Protein AF-A0A6F9AL49-F1 (afdb_monomer)

Mean predicted aligned error: 18.29 Å

Structure (mmCIF, N/CA/C/O backbone):
data_AF-A0A6F9AL49-F1
#
_entry.id   AF-A0A6F9AL49-F1
#
loop_
_atom_site.group_PDB
_atom_site.id
_atom_site.type_symbol
_atom_site.label_atom_id
_atom_site.label_alt_id
_atom_site.label_comp_id
_atom_site.label_asym_id
_atom_site.label_entity_id
_atom_site.label_seq_id
_atom_site.pdbx_PDB_ins_code
_atom_site.Cartn_x
_atom_site.Cartn_y
_atom_site.Cartn_z
_atom_site.occupancy
_atom_site.B_iso_or_equiv
_atom_site.auth_seq_id
_atom_site.auth_comp_id
_atom_site.auth_asym_id
_atom_site.auth_atom_id
_atom_site.pdbx_PDB_model_num
ATOM 1 N N . MET A 1 1 ? -47.068 63.219 -6.754 1.00 39.44 1 MET A N 1
ATOM 2 C CA . MET A 1 1 ? -45.635 63.055 -7.058 1.00 39.44 1 MET A CA 1
ATOM 3 C C . MET A 1 1 ? -45.383 63.638 -8.438 1.00 39.44 1 MET A C 1
ATOM 5 O O . MET A 1 1 ? -46.041 63.230 -9.379 1.00 39.44 1 MET A O 1
ATOM 9 N N . SER A 1 2 ? -44.542 64.671 -8.456 1.00 40.25 2 SER A N 1
ATOM 10 C CA . SER A 1 2 ? -43.818 65.338 -9.550 1.00 40.25 2 SER A CA 1
ATOM 11 C C . SER A 1 2 ? -44.403 65.414 -10.969 1.00 40.25 2 SER A C 1
ATOM 13 O O . SER A 1 2 ? -44.254 64.509 -11.779 1.00 40.25 2 SER A O 1
ATOM 15 N N . ARG A 1 3 ? -44.980 66.602 -11.213 1.00 32.41 3 ARG A N 1
ATOM 16 C CA . ARG A 1 3 ? -45.001 67.458 -12.417 1.00 32.41 3 ARG A CA 1
ATOM 17 C C . ARG A 1 3 ? -44.485 66.882 -13.742 1.00 32.41 3 ARG A C 1
ATOM 19 O O . ARG A 1 3 ? -43.284 66.770 -13.967 1.00 32.41 3 ARG A O 1
ATOM 26 N N . LEU A 1 4 ? -45.457 66.693 -14.628 1.00 33.31 4 LEU A N 1
ATOM 27 C CA . LEU A 1 4 ? -45.395 66.945 -16.067 1.00 33.31 4 LEU A CA 1
ATOM 28 C C . LEU A 1 4 ? -45.524 68.461 -16.355 1.00 33.31 4 LEU A C 1
ATOM 30 O O . LEU A 1 4 ? -46.058 69.180 -15.509 1.00 33.31 4 LEU A O 1
ATOM 34 N N . GLN A 1 5 ? -45.117 68.859 -17.573 1.00 34.50 5 GLN A N 1
ATOM 35 C CA . GLN A 1 5 ? -45.176 70.197 -18.213 1.00 34.50 5 GLN A CA 1
ATOM 36 C C . GLN A 1 5 ? -44.136 71.208 -17.672 1.00 34.50 5 GLN A C 1
ATOM 38 O O . GLN A 1 5 ? -43.868 71.249 -16.479 1.00 34.50 5 GLN A O 1
ATOM 43 N N . GLU A 1 6 ? -43.454 72.034 -18.468 1.00 38.38 6 GLU A N 1
ATOM 44 C CA . GLU A 1 6 ? -43.827 72.625 -19.755 1.00 38.38 6 GLU A CA 1
ATOM 45 C C . GLU A 1 6 ? -42.588 73.237 -20.436 1.00 38.38 6 GLU A C 1
ATOM 47 O O . GLU A 1 6 ? -41.643 73.672 -19.773 1.00 38.38 6 GLU A O 1
ATOM 52 N N . GLU A 1 7 ? -42.623 73.241 -21.763 1.00 33.19 7 GLU A N 1
ATOM 53 C CA . GLU A 1 7 ? -41.691 73.884 -22.683 1.00 33.19 7 GLU A CA 1
ATOM 54 C C . GLU A 1 7 ? -41.690 75.423 -22.593 1.00 33.19 7 GLU A C 1
ATOM 56 O O . GLU A 1 7 ? -42.700 76.061 -22.319 1.00 33.19 7 GLU A O 1
ATOM 61 N N . GLU A 1 8 ? -40.525 75.981 -22.933 1.00 34.12 8 GLU A N 1
ATOM 62 C CA . GLU A 1 8 ? -40.320 77.205 -23.722 1.00 34.12 8 GLU A CA 1
ATOM 63 C C . GLU A 1 8 ? -40.935 78.552 -23.287 1.00 34.12 8 GLU A C 1
ATOM 65 O O . GLU A 1 8 ? -42.072 78.904 -23.591 1.00 34.12 8 GLU A O 1
ATOM 70 N N . SER A 1 9 ? -40.060 79.454 -22.832 1.00 31.73 9 SER A N 1
ATOM 71 C CA . SER A 1 9 ? -39.927 80.794 -23.436 1.00 31.73 9 SER A CA 1
ATOM 72 C C . SER A 1 9 ? -38.641 81.458 -22.945 1.00 31.73 9 SER A C 1
ATOM 74 O O . SER A 1 9 ? -38.396 81.557 -21.751 1.00 31.73 9 SER A O 1
ATOM 76 N N . ARG A 1 10 ? -37.690 81.690 -23.857 1.00 33.41 10 ARG A N 1
ATOM 77 C CA . ARG A 1 10 ? -37.431 82.969 -24.549 1.00 33.41 1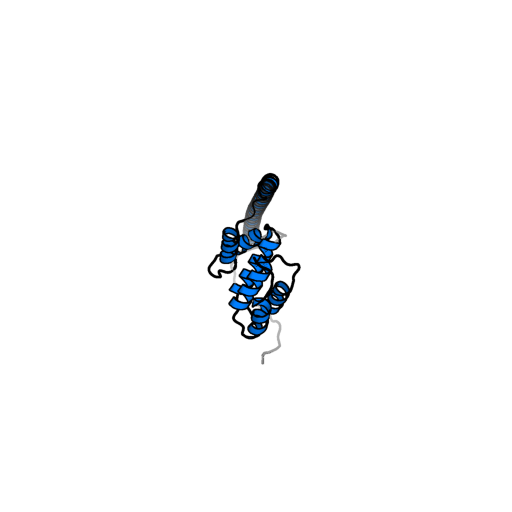0 ARG A CA 1
ATOM 78 C C . ARG A 1 10 ? -36.821 84.055 -23.658 1.00 33.41 10 ARG A C 1
ATOM 80 O O . ARG A 1 10 ? -37.457 84.520 -22.726 1.00 33.41 10 ARG A O 1
ATOM 87 N N . MET A 1 11 ? -35.695 84.568 -24.175 1.00 29.91 11 MET A N 1
ATOM 88 C CA . MET A 1 11 ? -35.199 85.949 -24.050 1.00 29.91 11 MET A CA 1
ATOM 89 C C . MET A 1 11 ? -34.647 86.314 -22.658 1.00 29.91 11 MET A C 1
ATOM 91 O O . MET A 1 11 ? -35.261 86.048 -21.645 1.00 29.91 11 MET A O 1
ATOM 95 N N . SER A 1 12 ? -33.498 86.963 -22.490 1.00 32.84 12 SER A N 1
ATOM 96 C CA . SER A 1 12 ? -32.605 87.666 -23.412 1.00 32.84 12 SER A CA 1
ATOM 97 C C . SER A 1 12 ? -31.481 88.288 -22.568 1.00 32.84 12 SER A C 1
ATOM 99 O O . SER A 1 12 ? -31.817 88.878 -21.548 1.00 32.84 12 SER A O 1
ATOM 101 N N . LEU A 1 13 ? -30.235 88.261 -23.078 1.00 34.88 13 LEU A N 1
ATOM 102 C CA . LEU A 1 13 ? -29.148 89.246 -22.851 1.00 34.88 13 LEU A CA 1
ATOM 103 C C . LEU A 1 13 ? -28.576 89.279 -21.405 1.00 34.88 13 LEU A C 1
ATOM 105 O O . LEU A 1 13 ? -29.316 89.346 -20.441 1.00 34.88 13 LEU A O 1
ATOM 109 N N . THR A 1 14 ? -27.273 89.192 -21.129 1.00 34.38 14 THR A N 1
ATOM 110 C CA . THR A 1 14 ? -26.118 89.949 -21.650 1.00 34.38 14 THR A CA 1
ATOM 111 C C . THR A 1 14 ? -24.801 89.328 -21.141 1.00 34.38 14 THR A C 1
ATOM 113 O O . THR A 1 14 ? -24.783 88.815 -20.024 1.00 34.38 14 THR A O 1
ATOM 116 N N . GLY A 1 15 ? -23.695 89.522 -21.871 1.00 34.75 15 GLY A N 1
ATOM 117 C CA . GLY A 1 15 ? -22.323 89.525 -21.326 1.00 34.75 15 GLY A CA 1
ATOM 118 C C . GLY A 1 15 ? -21.485 88.321 -21.761 1.00 34.75 15 GLY A C 1
ATOM 119 O O . GLY A 1 15 ? -21.615 87.243 -21.199 1.00 34.75 15 GLY A O 1
ATOM 120 N N . ASP A 1 16 ? -20.809 88.393 -22.907 1.00 34.34 16 ASP A N 1
ATOM 121 C CA . ASP A 1 16 ? -19.406 88.838 -23.057 1.00 34.34 16 ASP A CA 1
ATOM 122 C C . ASP A 1 16 ? -18.379 87.975 -22.311 1.00 34.34 16 ASP A C 1
ATOM 124 O O . ASP A 1 16 ? -18.387 87.898 -21.085 1.00 34.34 16 ASP A O 1
ATOM 128 N N . GLY A 1 17 ? -17.425 87.419 -23.070 1.00 37.03 17 GLY A N 1
ATOM 129 C CA . GLY A 1 17 ? -16.148 86.945 -22.531 1.00 37.03 17 GLY A CA 1
ATOM 130 C C . GLY A 1 17 ? -15.848 85.456 -22.766 1.00 37.03 17 GLY A C 1
ATOM 131 O O . GLY A 1 17 ? -15.919 84.687 -21.823 1.00 37.03 17 GLY A O 1
ATOM 132 N N . ASP A 1 18 ? -15.639 84.916 -23.967 1.00 38.72 18 ASP A N 1
ATOM 133 C CA . ASP A 1 18 ? -14.463 85.095 -24.833 1.00 3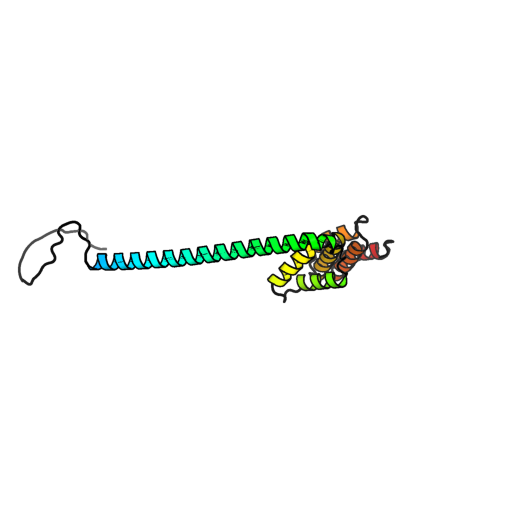8.72 18 ASP A CA 1
ATOM 134 C C . ASP A 1 18 ? -13.777 83.726 -25.062 1.00 38.72 18 ASP A C 1
ATOM 136 O O . ASP A 1 18 ? -13.435 83.018 -24.120 1.00 38.72 18 ASP A O 1
ATOM 140 N N . ARG A 1 19 ? -13.594 83.400 -26.352 1.00 43.16 19 ARG A N 1
ATOM 141 C CA . ARG A 1 19 ? -12.718 82.374 -26.959 1.00 43.16 19 ARG A CA 1
ATOM 142 C C . ARG A 1 19 ? -12.925 80.909 -26.518 1.00 43.16 19 ARG A C 1
ATOM 144 O O . ARG A 1 19 ? -12.526 80.484 -25.449 1.00 43.16 19 ARG A O 1
ATOM 151 N N . GLY A 1 20 ? -13.480 80.021 -27.340 1.00 40.56 20 GLY A N 1
ATOM 152 C CA . GLY A 1 20 ? -13.196 79.837 -28.764 1.00 40.56 20 GLY A CA 1
ATOM 153 C C . GLY A 1 20 ? -12.483 78.497 -28.961 1.00 40.56 20 GLY A C 1
ATOM 154 O O . GLY A 1 20 ? -11.260 78.441 -28.985 1.00 40.56 20 GLY A O 1
ATOM 155 N N . GLY A 1 21 ? -13.258 77.421 -29.097 1.00 38.84 21 GLY A N 1
ATOM 156 C CA . GLY A 1 21 ? -12.786 76.093 -29.486 1.00 38.84 21 GLY A CA 1
ATOM 157 C C . GLY A 1 21 ? -13.710 75.527 -30.556 1.00 38.84 21 GLY A C 1
ATOM 158 O O . GLY A 1 21 ? -14.608 74.748 -30.255 1.00 38.84 21 GLY A O 1
ATOM 159 N N . LEU A 1 22 ? -13.531 75.995 -31.793 1.00 42.41 22 LEU A N 1
ATOM 160 C CA . LEU A 1 22 ? -14.193 75.478 -32.989 1.00 42.41 22 LEU A CA 1
ATOM 161 C C . LEU A 1 22 ? -13.873 73.988 -33.156 1.00 42.41 22 LEU A C 1
ATOM 163 O O . LEU A 1 22 ? -12.733 73.617 -33.423 1.00 42.41 22 LEU A O 1
ATOM 167 N N . VAL A 1 23 ? -14.897 73.146 -33.051 1.00 49.12 23 VAL A N 1
ATOM 168 C CA . VAL A 1 23 ? -14.855 71.772 -33.552 1.00 49.12 23 VAL A CA 1
ATOM 169 C C . VAL A 1 23 ? -15.180 71.835 -35.041 1.00 49.12 23 VAL A C 1
ATOM 171 O O . VAL A 1 23 ? -16.335 72.013 -35.420 1.00 49.12 23 VAL A O 1
ATOM 174 N N . LEU A 1 24 ? -14.160 71.712 -35.890 1.00 38.84 24 LEU A N 1
ATOM 175 C CA . LEU A 1 24 ? -14.326 71.499 -37.326 1.00 38.84 24 LEU A CA 1
ATOM 176 C C . LE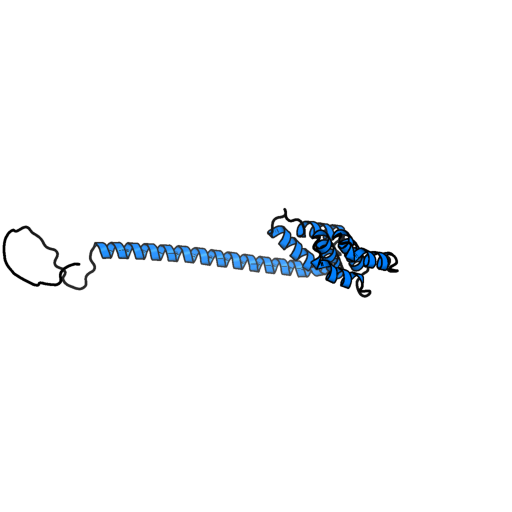U A 1 24 ? -13.439 70.335 -37.777 1.00 38.84 24 LEU A C 1
ATOM 178 O O . LEU A 1 24 ? -12.221 70.403 -37.675 1.00 38.84 24 LEU A O 1
ATOM 182 N N . GLY A 1 25 ? -14.082 69.294 -38.313 1.00 39.47 25 GLY A N 1
ATOM 183 C CA . GLY A 1 25 ? -13.465 68.286 -39.178 1.00 39.47 25 GLY A CA 1
ATOM 184 C C . GLY A 1 25 ? -12.642 67.208 -38.475 1.00 39.47 25 GLY A C 1
ATOM 185 O O . GLY A 1 25 ? -11.449 67.381 -38.292 1.00 39.47 25 GLY A O 1
ATOM 186 N N . GLY A 1 26 ? -13.269 66.063 -38.168 1.00 52.59 26 GLY A N 1
ATOM 187 C CA . GLY A 1 26 ? -12.636 64.729 -38.118 1.00 52.59 26 GLY A CA 1
ATOM 188 C C . GLY A 1 26 ? -11.277 64.571 -37.414 1.00 52.59 26 GLY A C 1
ATOM 189 O O . GLY A 1 26 ? -10.528 63.663 -37.767 1.00 52.59 26 GLY A O 1
ATOM 190 N N . GLY A 1 27 ? -10.938 65.440 -36.463 1.00 51.47 27 GLY A N 1
ATOM 191 C CA . GLY A 1 27 ? -9.624 65.522 -35.838 1.00 51.47 27 GLY A CA 1
ATOM 192 C C . GLY A 1 27 ? -9.725 65.278 -34.341 1.00 51.47 27 GLY A C 1
ATOM 193 O O . GLY A 1 27 ? -10.428 65.998 -33.638 1.00 51.47 27 GLY A O 1
ATOM 194 N N . TRP A 1 28 ? -9.027 64.247 -33.868 1.00 54.53 28 TRP A N 1
ATOM 195 C CA . TRP A 1 28 ? -8.932 63.889 -32.452 1.00 54.53 28 TRP A CA 1
ATOM 196 C C . TRP A 1 28 ? -8.384 65.057 -31.625 1.00 54.53 28 TRP A C 1
ATOM 198 O O . TRP A 1 28 ? -7.414 65.702 -32.030 1.00 54.53 28 TRP A O 1
ATOM 208 N N . THR A 1 29 ? -8.967 65.300 -30.452 1.00 72.56 29 THR A N 1
ATOM 209 C CA . THR A 1 29 ? -8.482 66.322 -29.515 1.00 72.56 29 THR A CA 1
ATOM 210 C C . THR A 1 29 ? -7.104 65.946 -28.954 1.00 72.56 29 THR A C 1
ATOM 212 O O . THR A 1 29 ? -6.723 64.775 -28.900 1.00 72.56 29 THR A O 1
ATOM 215 N N . GLN A 1 30 ? -6.327 66.936 -28.504 1.00 67.38 30 GLN A N 1
ATOM 216 C CA . GLN A 1 30 ? -4.965 66.719 -27.993 1.00 67.38 30 GLN A CA 1
ATOM 217 C C . GLN A 1 30 ? -4.926 65.777 -26.768 1.00 67.38 30 GLN A C 1
ATOM 219 O O . GLN A 1 30 ? -3.959 65.038 -26.568 1.00 67.38 30 GLN A O 1
ATOM 224 N N . SER A 1 31 ? -5.993 65.759 -25.963 1.00 68.12 31 SER A N 1
ATOM 225 C CA . SER A 1 31 ? -6.177 64.818 -24.852 1.00 68.12 31 SER A CA 1
ATOM 226 C C . S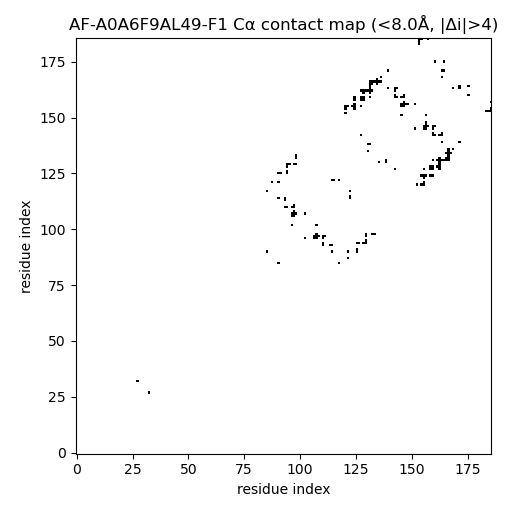ER A 1 31 ? -6.469 63.395 -25.338 1.00 68.12 31 SER A C 1
ATOM 228 O O . SER A 1 31 ? -5.896 62.445 -24.803 1.00 68.12 31 SER A O 1
ATOM 230 N N . GLU A 1 32 ? -7.290 63.228 -26.377 1.00 72.69 32 GLU A N 1
ATOM 231 C CA . GLU A 1 32 ? -7.572 61.926 -26.996 1.00 72.69 32 GLU A CA 1
ATOM 232 C C . GLU A 1 32 ? -6.346 61.345 -27.711 1.00 72.69 32 GLU A C 1
ATOM 234 O O . GLU A 1 32 ? -6.100 60.142 -27.619 1.00 72.69 32 GLU A O 1
ATOM 239 N N . GLN A 1 33 ? -5.538 62.187 -28.364 1.00 69.88 33 GLN A N 1
ATOM 240 C CA . GLN A 1 33 ? -4.262 61.780 -28.965 1.00 69.88 33 GLN A CA 1
ATOM 241 C C . GLN A 1 33 ? -3.297 61.246 -27.899 1.00 69.88 33 GLN A C 1
ATOM 243 O O . GLN A 1 33 ? -2.770 60.141 -28.029 1.00 69.88 33 GLN A O 1
ATOM 248 N N . LYS A 1 34 ? -3.141 61.970 -26.784 1.00 72.25 34 LYS A N 1
ATOM 249 C CA . LYS A 1 34 ? -2.275 61.555 -25.670 1.00 72.25 34 LYS A CA 1
ATOM 250 C C . LYS A 1 34 ? -2.764 60.272 -24.985 1.00 72.25 34 LYS A C 1
ATOM 252 O O . LYS A 1 34 ? -1.944 59.465 -24.539 1.00 72.25 34 LYS A O 1
ATOM 257 N N . ASN A 1 35 ? -4.082 60.073 -24.907 1.00 73.69 35 ASN A N 1
ATOM 258 C CA . ASN A 1 35 ? -4.665 58.861 -24.334 1.00 73.69 35 ASN A CA 1
ATOM 259 C C . ASN A 1 35 ? -4.462 57.644 -25.253 1.00 73.69 35 ASN A C 1
ATOM 261 O O . ASN A 1 35 ? -4.033 56.595 -24.780 1.00 73.69 35 ASN A O 1
ATOM 265 N N . ARG A 1 36 ? -4.637 57.806 -26.572 1.00 73.69 36 ARG A N 1
ATOM 266 C CA . ARG A 1 36 ? -4.338 56.761 -27.568 1.00 73.69 36 ARG A CA 1
ATOM 267 C C . ARG A 1 36 ? -2.874 56.335 -27.539 1.00 73.69 36 ARG A C 1
ATOM 269 O O . ARG A 1 36 ? -2.590 55.147 -27.459 1.00 73.69 36 ARG A O 1
ATOM 276 N N . GLU A 1 37 ? -1.942 57.284 -27.490 1.00 78.06 37 GLU A N 1
ATOM 277 C CA . GLU A 1 37 ? -0.516 56.959 -27.365 1.00 78.06 37 GLU A CA 1
ATOM 278 C C . GLU A 1 37 ? -0.189 56.197 -26.073 1.00 78.06 37 GLU A C 1
ATOM 280 O O . GLU A 1 37 ? 0.717 55.362 -26.043 1.00 78.06 37 GLU A O 1
ATOM 285 N N . ARG A 1 38 ? -0.891 56.496 -24.972 1.00 76.00 38 ARG A N 1
ATOM 286 C CA . ARG A 1 38 ? -0.737 55.771 -23.705 1.00 76.00 38 ARG A CA 1
ATOM 287 C C . ARG A 1 38 ? -1.255 54.338 -23.831 1.00 76.00 38 ARG A C 1
ATOM 289 O O . ARG A 1 38 ? -0.544 53.418 -23.438 1.00 76.00 38 ARG A O 1
ATOM 296 N N . GLU A 1 39 ? -2.426 54.148 -24.425 1.00 78.62 39 GLU A N 1
ATOM 297 C CA . GLU A 1 39 ? -3.000 52.823 -24.682 1.00 78.62 39 GLU A CA 1
ATOM 298 C C . GLU A 1 39 ? -2.158 51.988 -25.653 1.00 78.62 39 GLU A C 1
ATOM 300 O O . GLU A 1 39 ? -2.028 50.777 -25.473 1.00 78.62 39 GLU A O 1
ATOM 305 N N . ASP A 1 40 ? -1.561 52.614 -26.667 1.00 81.94 40 ASP A N 1
ATOM 306 C CA . ASP A 1 40 ? -0.674 51.940 -27.614 1.00 81.94 40 ASP A CA 1
ATOM 307 C C . ASP A 1 40 ? 0.635 51.520 -26.935 1.00 81.94 40 ASP A C 1
ATOM 309 O O . ASP A 1 40 ? 1.076 50.382 -27.100 1.00 81.94 40 ASP A O 1
ATOM 313 N N . ARG A 1 41 ? 1.209 52.375 -26.074 1.00 79.19 41 ARG A N 1
ATOM 314 C CA . ARG A 1 41 ? 2.367 52.010 -25.237 1.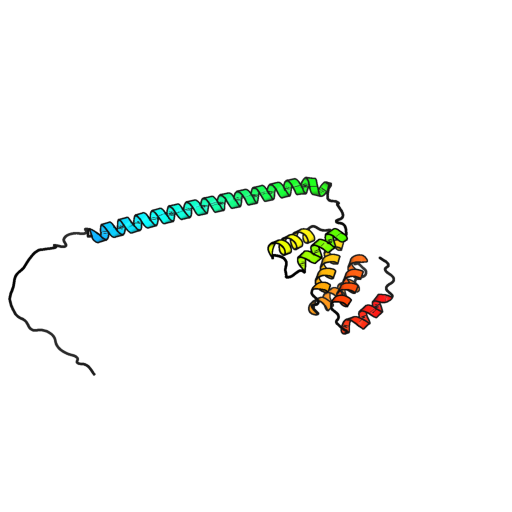00 79.19 41 ARG A CA 1
ATOM 315 C C . ARG A 1 41 ? 2.054 50.838 -24.303 1.00 79.19 41 ARG A C 1
ATOM 317 O O . ARG A 1 41 ? 2.849 49.904 -24.221 1.00 79.19 41 ARG A O 1
ATOM 324 N N . GLU A 1 42 ? 0.897 50.849 -23.644 1.00 80.88 42 GLU A N 1
ATOM 325 C CA . GLU A 1 42 ? 0.463 49.751 -22.769 1.00 80.88 42 GLU A CA 1
ATOM 326 C C . GLU A 1 42 ? 0.196 48.455 -23.554 1.00 80.88 42 GLU A C 1
ATOM 328 O O . GLU A 1 42 ? 0.540 47.364 -23.090 1.00 80.88 42 GLU A O 1
ATOM 333 N N . ARG A 1 43 ? -0.371 48.546 -24.765 1.00 78.25 43 ARG A N 1
ATOM 334 C CA . ARG A 1 43 ? -0.548 47.393 -25.663 1.00 78.25 43 ARG A CA 1
ATOM 335 C C . ARG A 1 43 ? 0.787 46.795 -26.085 1.00 78.25 43 ARG A C 1
ATOM 337 O O . ARG A 1 43 ? 0.935 45.574 -26.040 1.00 78.25 43 ARG A O 1
ATOM 344 N N . GLU A 1 44 ? 1.756 47.624 -26.453 1.00 86.81 44 GLU A N 1
ATOM 345 C CA . GLU A 1 44 ? 3.093 47.158 -26.822 1.00 86.81 44 GLU A CA 1
ATOM 346 C C . GLU A 1 44 ? 3.840 46.544 -25.631 1.00 86.81 44 GLU A C 1
ATOM 348 O O . GLU A 1 44 ? 4.501 45.515 -25.774 1.00 86.81 44 GLU A O 1
ATOM 353 N N . GLU A 1 45 ? 3.673 47.089 -24.425 1.00 85.75 45 GLU A N 1
ATOM 354 C CA . GLU A 1 45 ? 4.225 46.483 -23.212 1.00 85.75 45 GLU A CA 1
ATOM 355 C C . GLU A 1 45 ? 3.594 45.112 -22.915 1.00 85.75 45 GLU A C 1
ATOM 357 O O . GLU A 1 45 ? 4.309 44.148 -22.626 1.00 85.75 45 GLU A O 1
ATOM 362 N N . ARG A 1 46 ? 2.267 44.983 -23.049 1.00 81.44 46 ARG A N 1
ATOM 363 C CA . ARG A 1 46 ? 1.565 43.697 -22.891 1.00 81.44 46 ARG A CA 1
ATOM 364 C C . ARG A 1 46 ? 2.041 42.670 -23.916 1.00 81.44 46 ARG A C 1
ATOM 366 O O . ARG A 1 46 ? 2.330 41.539 -23.534 1.00 81.44 46 ARG A O 1
ATOM 373 N N . LYS A 1 47 ? 2.199 43.061 -25.185 1.00 85.94 47 LYS A N 1
ATOM 374 C CA . LYS A 1 47 ? 2.740 42.180 -26.236 1.00 85.94 47 LYS A CA 1
ATOM 375 C C . LYS A 1 47 ? 4.156 41.703 -25.912 1.00 85.94 47 LYS A C 1
ATOM 377 O O . LYS A 1 47 ? 4.453 40.524 -26.087 1.00 85.94 47 LYS A O 1
ATOM 382 N N . ARG A 1 48 ? 5.019 42.583 -25.390 1.00 88.56 48 ARG A N 1
ATOM 383 C CA . ARG A 1 48 ? 6.378 42.209 -24.957 1.00 88.56 48 ARG A CA 1
ATOM 384 C C . ARG A 1 48 ? 6.356 41.199 -23.812 1.00 88.56 48 ARG A C 1
ATOM 386 O O . ARG A 1 48 ? 7.087 40.216 -23.872 1.00 88.56 48 ARG A O 1
ATOM 393 N N . LYS A 1 49 ? 5.498 41.402 -22.807 1.00 85.00 49 LYS A N 1
ATOM 394 C CA . LYS A 1 49 ? 5.350 40.468 -21.676 1.00 85.00 49 LYS A CA 1
ATOM 395 C C . LYS A 1 49 ? 4.849 39.096 -22.126 1.00 85.00 49 LYS A C 1
ATOM 397 O O . LYS A 1 49 ? 5.410 38.090 -21.709 1.00 85.00 49 LYS A O 1
ATOM 402 N N . VAL A 1 50 ? 3.852 39.052 -23.013 1.00 83.19 50 VAL A N 1
ATOM 403 C CA . VAL A 1 50 ? 3.340 37.789 -23.576 1.00 83.19 50 VAL A CA 1
ATOM 404 C C . VAL A 1 50 ? 4.435 37.046 -24.335 1.00 83.19 50 VAL A C 1
ATOM 406 O O . VAL A 1 50 ? 4.635 35.862 -24.093 1.00 83.19 50 VAL A O 1
ATOM 409 N N . LYS A 1 51 ? 5.212 37.743 -25.169 1.00 89.50 51 LYS A N 1
ATOM 410 C CA . LYS A 1 51 ? 6.307 37.124 -25.925 1.00 89.50 51 LYS A CA 1
ATOM 411 C C . LYS A 1 51 ? 7.368 36.485 -25.017 1.00 89.50 51 LYS A C 1
ATOM 413 O O . LYS A 1 51 ? 7.838 35.389 -25.301 1.00 89.50 51 LYS A O 1
ATOM 418 N N . ILE A 1 52 ? 7.719 37.144 -23.910 1.00 87.25 52 ILE A N 1
ATOM 419 C CA . ILE A 1 52 ? 8.667 36.600 -22.924 1.00 87.25 52 ILE A CA 1
ATOM 420 C C . ILE A 1 52 ? 8.101 35.331 -22.273 1.00 87.25 52 ILE A C 1
ATOM 422 O O . ILE A 1 52 ? 8.800 34.322 -22.195 1.00 87.25 52 ILE A O 1
ATOM 426 N N . LEU A 1 53 ? 6.829 35.359 -21.863 1.00 75.94 53 LEU A N 1
ATOM 427 C CA . LEU A 1 53 ? 6.160 34.202 -21.263 1.00 75.94 53 LEU A CA 1
ATOM 428 C C . LEU A 1 53 ? 6.069 33.022 -22.242 1.00 75.94 53 LEU A C 1
ATOM 430 O O . LEU A 1 53 ? 6.315 31.881 -21.858 1.00 75.94 53 LEU A O 1
ATOM 434 N N . GLU A 1 54 ? 5.775 33.277 -23.517 1.00 85.56 54 GLU A N 1
ATOM 435 C CA . GLU A 1 54 ? 5.765 32.244 -24.560 1.00 85.56 54 GLU A CA 1
ATOM 436 C C . GLU A 1 54 ? 7.152 31.612 -24.755 1.00 85.56 54 GLU A C 1
ATOM 438 O O . GLU A 1 54 ? 7.272 30.389 -24.873 1.00 85.56 54 GLU A O 1
ATOM 443 N N . GLU A 1 55 ? 8.216 32.419 -24.745 1.00 88.62 55 GLU A N 1
ATOM 444 C CA . GLU A 1 55 ? 9.594 31.930 -24.827 1.00 88.62 55 GLU A CA 1
ATOM 445 C C . GLU A 1 55 ? 10.004 31.122 -23.585 1.00 88.62 55 GLU A C 1
ATOM 447 O O . GLU A 1 55 ? 10.738 30.138 -23.707 1.00 88.62 55 GLU A O 1
ATOM 452 N N . GLU A 1 56 ? 9.534 31.492 -22.393 1.00 81.81 56 GLU A N 1
ATOM 453 C CA . GLU A 1 56 ? 9.742 30.730 -21.154 1.00 81.81 56 GLU A CA 1
ATOM 454 C C . GLU A 1 56 ? 9.022 29.384 -21.178 1.00 81.81 56 GLU A C 1
ATOM 456 O O . GLU A 1 56 ? 9.645 28.352 -20.924 1.00 81.81 56 GLU A O 1
ATOM 461 N N . VAL A 1 57 ? 7.748 29.366 -21.576 1.00 76.19 57 VAL A N 1
ATOM 462 C CA . VAL A 1 57 ? 6.972 28.128 -21.732 1.00 76.19 57 VAL A CA 1
ATOM 463 C C . VAL A 1 57 ? 7.624 27.213 -22.768 1.00 76.19 57 VAL A C 1
ATOM 465 O O . VAL A 1 57 ? 7.774 26.011 -22.536 1.00 76.19 57 VAL A O 1
ATOM 468 N N . ARG A 1 58 ? 8.093 27.767 -23.893 1.00 83.69 58 ARG A N 1
ATOM 469 C CA . ARG A 1 58 ? 8.794 27.000 -24.931 1.00 83.69 58 ARG A CA 1
ATOM 470 C C . ARG A 1 58 ? 10.118 26.420 -24.425 1.00 83.69 58 ARG A C 1
ATOM 472 O O . ARG A 1 58 ? 10.436 25.274 -24.750 1.00 83.69 58 ARG A O 1
ATOM 479 N N . ARG A 1 59 ? 10.881 27.178 -23.629 1.00 80.38 59 ARG A N 1
ATOM 480 C CA . ARG A 1 59 ? 12.112 26.694 -22.978 1.00 80.38 59 ARG A CA 1
ATOM 481 C C . ARG A 1 59 ? 11.815 25.571 -21.984 1.00 80.38 59 ARG A C 1
ATOM 483 O O . ARG A 1 59 ? 12.478 24.538 -22.051 1.00 80.38 59 ARG A O 1
ATOM 490 N N . GLY A 1 60 ? 10.783 25.723 -21.153 1.00 69.50 60 GLY A N 1
ATOM 491 C CA . GLY A 1 60 ? 10.331 24.687 -20.222 1.00 69.50 60 GLY A CA 1
ATOM 492 C C . GLY A 1 60 ? 9.910 23.400 -20.937 1.00 69.50 60 GLY A C 1
ATOM 493 O O . GLY A 1 60 ? 10.364 22.317 -20.582 1.00 69.50 60 GLY A O 1
ATOM 494 N N . ALA A 1 61 ? 9.134 23.509 -22.020 1.00 71.31 61 ALA A N 1
ATOM 495 C CA . ALA A 1 61 ? 8.725 22.358 -22.827 1.00 71.31 61 ALA A CA 1
ATOM 496 C C . ALA A 1 61 ? 9.915 21.640 -23.492 1.00 71.31 61 ALA A C 1
ATOM 498 O O . ALA A 1 61 ? 9.910 20.415 -23.621 1.00 71.31 61 ALA A O 1
ATOM 499 N N . LYS A 1 62 ? 10.949 22.385 -23.906 1.00 82.88 62 LYS A N 1
ATOM 500 C CA . LYS A 1 62 ? 12.179 21.801 -24.459 1.00 82.88 62 LYS A CA 1
ATOM 501 C C . LYS A 1 62 ? 12.971 21.046 -23.389 1.00 82.88 62 LYS A C 1
ATOM 503 O O . LYS A 1 62 ? 13.374 19.916 -23.643 1.00 82.88 62 LYS A O 1
ATOM 508 N N . GLN A 1 63 ? 13.124 21.628 -22.199 1.00 77.06 63 GLN A N 1
ATOM 509 C CA . GLN A 1 63 ? 13.779 20.970 -21.063 1.00 77.06 63 GLN A CA 1
ATOM 510 C C . GLN A 1 63 ? 13.035 19.705 -20.623 1.00 77.06 63 GLN A C 1
ATOM 512 O O . GLN A 1 63 ? 13.672 18.690 -20.369 1.00 77.06 63 GLN A O 1
ATOM 517 N N . LEU A 1 64 ? 11.698 19.729 -20.599 1.00 61.25 64 LEU A N 1
ATOM 518 C CA . LEU A 1 64 ? 10.872 18.547 -20.330 1.00 61.25 64 LEU A CA 1
ATOM 519 C C . LEU A 1 64 ? 11.125 17.432 -21.352 1.00 61.25 64 LEU A C 1
ATOM 521 O O . LEU A 1 64 ? 11.391 16.304 -20.955 1.00 61.25 64 LEU A O 1
ATOM 525 N N . LYS A 1 65 ? 11.138 17.749 -22.652 1.00 71.00 65 LYS A N 1
ATOM 526 C CA . LYS A 1 65 ? 11.430 16.763 -23.708 1.00 71.00 65 LYS A CA 1
ATOM 527 C C . LYS A 1 65 ? 12.863 16.226 -23.656 1.00 71.00 65 LYS A C 1
ATOM 529 O O . LYS A 1 65 ? 13.083 15.046 -23.914 1.00 71.00 65 LYS A O 1
ATOM 534 N N . GLU A 1 66 ? 13.843 17.072 -23.344 1.00 75.56 66 GLU A N 1
ATOM 535 C CA . GLU A 1 66 ? 15.240 16.649 -23.165 1.00 75.56 66 GLU A CA 1
ATOM 536 C C . GLU A 1 66 ? 15.396 15.752 -21.930 1.00 75.56 66 GLU A C 1
ATOM 538 O O . GLU A 1 66 ? 16.096 14.742 -21.991 1.00 75.56 66 GLU A O 1
ATOM 543 N N . MET A 1 67 ? 14.682 16.059 -20.845 1.00 65.88 67 MET A N 1
ATOM 544 C CA . MET A 1 67 ? 14.643 15.233 -19.642 1.00 65.88 67 MET A CA 1
ATOM 545 C C . MET A 1 67 ? 13.939 13.893 -19.892 1.00 65.88 67 MET A C 1
ATOM 547 O O . MET A 1 67 ? 14.471 12.860 -19.504 1.00 65.88 67 MET A O 1
ATOM 551 N N . GLU A 1 68 ? 12.817 13.874 -20.619 1.00 67.06 68 GLU A N 1
ATOM 552 C CA . GLU A 1 68 ? 12.135 12.642 -21.050 1.00 67.06 68 GLU A CA 1
ATOM 553 C C . GLU A 1 68 ? 13.022 11.767 -21.943 1.00 67.06 68 GLU A C 1
ATOM 555 O O . GLU A 1 68 ? 13.044 10.545 -21.791 1.00 67.06 68 GLU A O 1
ATOM 560 N N . LYS A 1 69 ? 13.771 12.376 -22.871 1.00 73.81 69 LYS A N 1
ATOM 561 C CA . LYS A 1 69 ? 14.729 11.661 -23.721 1.00 73.81 69 LYS A CA 1
ATOM 562 C C . LYS A 1 69 ? 15.867 11.071 -22.887 1.00 73.81 69 LYS A C 1
ATOM 564 O O . LYS A 1 69 ? 16.155 9.888 -23.022 1.00 73.81 69 LYS A O 1
ATOM 569 N N . SER A 1 70 ? 16.441 11.862 -21.982 1.00 65.12 70 SER A N 1
ATOM 570 C CA . SER A 1 70 ? 17.484 11.405 -21.059 1.00 65.12 70 SER A CA 1
ATOM 571 C C . SER A 1 70 ? 16.993 10.255 -20.171 1.00 65.12 70 SER A C 1
ATOM 573 O O . SER A 1 70 ? 17.690 9.258 -20.015 1.00 65.12 70 SER A O 1
ATOM 575 N N . MET A 1 71 ? 15.752 10.321 -19.672 1.00 54.97 71 MET A N 1
ATOM 576 C CA . MET A 1 71 ? 15.128 9.230 -18.912 1.00 54.97 71 MET A CA 1
ATOM 577 C C . MET A 1 71 ? 14.898 7.971 -19.758 1.00 54.97 71 MET A C 1
ATOM 579 O O . MET A 1 71 ? 15.013 6.872 -19.227 1.00 54.97 71 MET A O 1
ATOM 583 N N . ARG A 1 72 ? 14.604 8.102 -21.059 1.00 60.97 72 ARG A N 1
ATOM 584 C CA . ARG A 1 72 ? 14.418 6.973 -21.991 1.00 60.97 72 ARG A CA 1
ATOM 585 C C . ARG A 1 72 ? 15.738 6.286 -22.354 1.00 60.97 72 ARG A C 1
ATOM 587 O O . ARG A 1 72 ? 15.794 5.057 -22.403 1.00 60.97 72 ARG A O 1
ATOM 594 N N . ASP A 1 73 ? 16.787 7.074 -22.564 1.00 58.34 73 ASP A N 1
ATOM 595 C CA . ASP A 1 73 ? 18.140 6.578 -22.831 1.00 58.34 73 ASP A CA 1
ATOM 596 C C . ASP A 1 73 ? 18.726 5.915 -21.576 1.00 58.34 73 ASP A C 1
ATOM 598 O O . ASP A 1 73 ? 19.341 4.852 -21.682 1.00 58.34 73 ASP A O 1
ATOM 602 N N . LEU A 1 74 ? 18.429 6.461 -20.384 1.00 52.41 74 LEU A N 1
ATOM 603 C CA . LEU A 1 74 ? 18.660 5.761 -19.123 1.00 52.41 74 LEU A CA 1
ATOM 604 C C . LEU A 1 74 ? 17.896 4.439 -19.142 1.00 52.41 74 LEU A C 1
ATOM 606 O O . LEU A 1 74 ? 18.551 3.411 -19.121 1.00 52.41 74 LEU A O 1
ATOM 610 N N . ASN A 1 75 ? 16.564 4.448 -19.311 1.00 47.56 75 ASN A N 1
ATOM 611 C CA . ASN A 1 75 ? 15.716 3.249 -19.258 1.00 47.56 75 ASN A CA 1
ATOM 612 C C . ASN A 1 75 ? 16.166 2.122 -20.190 1.00 47.56 75 ASN A C 1
ATOM 614 O O . ASN A 1 75 ? 15.986 0.970 -19.846 1.00 47.56 75 ASN A O 1
ATOM 618 N N . THR A 1 76 ? 16.777 2.401 -21.338 1.00 48.34 76 THR A N 1
ATOM 619 C CA . THR A 1 76 ? 17.219 1.334 -22.256 1.00 48.34 76 THR A CA 1
ATOM 620 C C . THR A 1 76 ? 18.471 0.612 -21.737 1.00 48.34 76 THR A C 1
ATOM 622 O O . THR A 1 76 ? 18.601 -0.601 -21.885 1.00 48.34 76 THR A O 1
ATOM 625 N N . VAL A 1 77 ? 19.370 1.338 -21.066 1.00 50.25 77 VAL A N 1
ATOM 626 C CA . VAL A 1 77 ? 20.557 0.772 -20.401 1.00 50.25 77 VAL A CA 1
ATOM 627 C C . VAL A 1 77 ? 20.197 0.246 -19.007 1.00 50.25 77 VAL A C 1
ATOM 629 O O . VAL A 1 77 ? 20.695 -0.801 -18.594 1.00 50.25 77 VAL A O 1
ATOM 632 N N . THR A 1 78 ? 19.276 0.909 -18.299 1.00 44.25 78 THR A N 1
ATOM 633 C CA . THR A 1 78 ? 18.757 0.437 -17.021 1.00 44.25 78 THR A CA 1
ATOM 634 C C . THR A 1 78 ? 17.816 -0.747 -17.165 1.00 44.25 78 THR A C 1
ATOM 636 O O . THR A 1 78 ? 17.893 -1.581 -16.300 1.00 44.25 78 THR A O 1
ATOM 639 N N . THR A 1 79 ? 17.021 -0.973 -18.210 1.00 45.38 79 THR A N 1
ATOM 640 C CA . THR A 1 79 ? 16.205 -2.210 -18.306 1.00 45.38 79 THR A CA 1
ATOM 641 C C . THR A 1 79 ? 17.075 -3.471 -18.411 1.00 45.38 79 THR A C 1
ATOM 643 O O . THR A 1 79 ? 16.683 -4.526 -17.931 1.00 45.38 79 THR A O 1
ATOM 646 N N . SER A 1 80 ? 18.299 -3.367 -18.943 1.00 41.47 80 SER A N 1
ATOM 647 C CA . SER A 1 80 ? 19.242 -4.494 -18.982 1.00 41.47 80 SER A CA 1
ATOM 648 C C . SER A 1 80 ? 20.081 -4.653 -17.698 1.00 41.47 80 SER A C 1
ATOM 650 O O . SER A 1 80 ? 20.720 -5.687 -17.522 1.00 41.47 80 SER A O 1
ATOM 652 N N . ILE A 1 81 ? 20.094 -3.647 -16.809 1.00 44.53 81 ILE A N 1
ATOM 653 C CA . ILE A 1 81 ? 20.844 -3.618 -15.528 1.00 44.53 81 ILE A CA 1
ATOM 654 C C . ILE A 1 81 ? 19.895 -3.638 -14.299 1.00 44.53 81 ILE A C 1
ATOM 656 O O . ILE A 1 81 ? 20.289 -4.013 -13.198 1.00 44.53 81 ILE A O 1
ATOM 660 N N . ILE A 1 82 ? 18.630 -3.270 -14.495 1.00 45.16 82 ILE A N 1
ATOM 661 C CA . ILE A 1 82 ? 17.474 -3.282 -13.591 1.00 45.16 82 ILE A CA 1
ATOM 662 C C . ILE A 1 82 ? 16.560 -4.438 -14.028 1.00 45.16 82 ILE A C 1
ATOM 664 O O . ILE A 1 82 ? 15.373 -4.277 -14.268 1.00 45.16 82 ILE A O 1
ATOM 668 N N . LEU A 1 83 ? 17.119 -5.642 -14.072 1.00 42.66 83 LEU A N 1
ATOM 669 C CA . LEU A 1 83 ? 16.485 -6.723 -13.321 1.00 42.66 83 LEU A CA 1
ATOM 670 C C . LEU A 1 83 ? 17.064 -6.677 -11.892 1.00 42.66 83 LEU A C 1
ATOM 672 O O . LEU A 1 83 ? 17.579 -7.652 -11.358 1.00 42.66 83 LEU A O 1
ATOM 676 N N . ARG A 1 84 ? 17.107 -5.473 -11.308 1.00 51.41 84 ARG A N 1
ATOM 677 C CA . ARG A 1 84 ? 17.375 -5.271 -9.892 1.00 51.41 84 ARG A CA 1
ATOM 678 C C . ARG A 1 84 ? 16.028 -5.518 -9.253 1.00 51.41 84 ARG A C 1
ATOM 680 O O . ARG A 1 84 ? 15.187 -4.625 -9.267 1.00 51.41 84 ARG A O 1
ATOM 687 N N . MET A 1 85 ? 15.835 -6.733 -8.755 1.00 51.94 85 MET A N 1
ATOM 688 C CA . MET A 1 85 ? 14.812 -6.999 -7.755 1.00 51.94 85 MET A CA 1
ATOM 689 C C . MET A 1 85 ? 15.001 -5.932 -6.673 1.00 51.94 85 MET A C 1
ATOM 691 O O . MET A 1 85 ? 16.047 -5.898 -6.020 1.00 51.94 85 MET A O 1
ATOM 695 N N . ALA A 1 86 ? 14.076 -4.976 -6.586 1.00 61.31 86 ALA A N 1
ATOM 696 C CA . ALA A 1 86 ? 14.077 -4.027 -5.486 1.00 61.31 86 ALA A CA 1
ATOM 697 C C . ALA A 1 86 ? 13.904 -4.846 -4.209 1.00 61.31 86 ALA A C 1
ATOM 699 O O . ALA A 1 86 ? 13.046 -5.731 -4.163 1.00 61.31 86 ALA A O 1
ATOM 700 N N . SER A 1 87 ? 14.746 -4.611 -3.207 1.00 66.88 87 SER A N 1
ATOM 701 C CA . SER A 1 87 ? 14.641 -5.398 -1.983 1.00 66.88 87 SER A CA 1
ATOM 702 C C . SER A 1 87 ? 13.353 -5.014 -1.247 1.00 66.88 87 SER A C 1
ATOM 704 O O . SER A 1 87 ? 12.930 -3.854 -1.289 1.00 66.88 87 SER A O 1
ATOM 706 N N . GLU A 1 88 ? 12.723 -5.958 -0.547 1.00 68.38 88 GLU A N 1
ATOM 707 C CA . GLU A 1 88 ? 11.497 -5.709 0.235 1.00 68.38 88 GLU A CA 1
ATOM 708 C C . GLU A 1 88 ? 11.624 -4.483 1.146 1.00 68.38 88 GLU A C 1
ATOM 710 O O . GLU A 1 88 ? 10.686 -3.709 1.318 1.00 68.38 88 GLU A O 1
ATOM 715 N N . GLN A 1 89 ? 12.818 -4.247 1.690 1.00 72.00 89 GLN A N 1
ATOM 716 C CA . GLN A 1 89 ? 13.095 -3.124 2.579 1.00 72.00 89 GLN A CA 1
ATOM 717 C C . GLN A 1 89 ? 13.038 -1.774 1.847 1.00 72.00 89 GLN A C 1
ATOM 719 O O . GLN A 1 89 ? 12.530 -0.796 2.401 1.00 72.00 89 GLN A O 1
ATOM 724 N N . GLU A 1 90 ? 13.538 -1.702 0.612 1.00 74.38 90 GLU A N 1
ATOM 725 C CA . GLU A 1 90 ? 13.457 -0.498 -0.226 1.00 74.38 90 GLU A CA 1
ATOM 726 C C . GLU A 1 90 ? 12.001 -0.206 -0.598 1.00 74.38 90 GLU A C 1
ATOM 728 O O . GLU A 1 90 ? 11.525 0.927 -0.507 1.00 74.38 90 GLU A O 1
ATOM 733 N N . VAL A 1 91 ? 11.281 -1.264 -0.947 1.00 76.69 91 VAL A N 1
ATOM 734 C CA . VAL A 1 91 ? 9.881 -1.252 -1.356 1.00 76.69 91 VAL A CA 1
ATOM 735 C C . VAL A 1 91 ? 8.973 -0.814 -0.189 1.00 76.69 91 VAL A C 1
ATOM 737 O O . VAL A 1 91 ? 8.190 0.135 -0.325 1.00 76.69 91 VAL A O 1
ATOM 740 N N . ALA A 1 92 ? 9.177 -1.369 1.007 1.00 76.81 92 ALA A N 1
ATOM 741 C CA . ALA A 1 92 ? 8.506 -0.954 2.239 1.00 76.81 92 ALA A CA 1
ATOM 742 C C . ALA A 1 92 ? 8.834 0.499 2.631 1.00 76.81 92 ALA A C 1
ATOM 744 O O . ALA A 1 92 ? 7.969 1.235 3.116 1.00 76.81 92 ALA A O 1
ATOM 745 N N . ALA A 1 93 ? 10.071 0.959 2.408 1.00 83.88 93 ALA A N 1
ATOM 746 C CA . ALA A 1 93 ? 10.442 2.351 2.657 1.00 83.88 93 ALA A CA 1
ATOM 747 C C . ALA A 1 93 ? 9.671 3.322 1.746 1.00 83.88 93 ALA A C 1
ATOM 749 O O . ALA A 1 93 ? 9.219 4.374 2.209 1.00 83.88 93 ALA A O 1
ATOM 750 N N . VAL A 1 94 ? 9.464 2.960 0.475 1.00 84.69 94 VAL A N 1
ATOM 751 C CA . VAL A 1 94 ? 8.641 3.744 -0.459 1.00 84.69 94 VAL A CA 1
ATOM 752 C C . VAL A 1 94 ? 7.169 3.741 -0.033 1.00 84.69 94 VAL A C 1
ATOM 754 O O . VAL A 1 94 ? 6.550 4.810 -0.005 1.00 84.69 94 VAL A O 1
ATOM 757 N N . GLY A 1 95 ? 6.628 2.592 0.387 1.00 83.62 95 GLY A N 1
ATOM 758 C CA . GLY A 1 95 ? 5.273 2.489 0.945 1.00 83.62 95 GLY A CA 1
ATOM 759 C C . GLY A 1 95 ? 5.053 3.427 2.139 1.00 83.62 95 GLY A C 1
ATOM 760 O O . GLY A 1 95 ? 4.101 4.209 2.160 1.00 83.62 95 GLY A O 1
ATOM 761 N N . LYS A 1 96 ? 6.004 3.470 3.083 1.00 87.00 96 LYS A N 1
ATOM 762 C CA . LYS A 1 96 ? 5.973 4.391 4.239 1.00 87.00 96 LYS A CA 1
ATOM 763 C C . LYS A 1 96 ? 5.933 5.865 3.834 1.00 87.00 96 LYS A C 1
ATOM 765 O O . LYS A 1 96 ? 5.276 6.668 4.497 1.00 87.00 96 LYS A O 1
ATOM 770 N N . ILE A 1 97 ? 6.623 6.247 2.757 1.00 87.75 97 ILE A N 1
ATOM 771 C CA . ILE A 1 97 ? 6.564 7.618 2.225 1.00 87.75 97 ILE A CA 1
ATOM 772 C C . ILE A 1 97 ? 5.170 7.905 1.660 1.00 87.75 97 ILE A C 1
ATOM 774 O O . ILE A 1 97 ? 4.633 8.987 1.904 1.00 87.75 97 ILE A O 1
ATOM 778 N N . LEU A 1 98 ? 4.583 6.950 0.934 1.00 85.81 98 LEU A N 1
ATOM 779 C CA . LEU A 1 98 ? 3.283 7.106 0.283 1.00 85.81 98 LEU A CA 1
ATOM 780 C C . LEU A 1 98 ? 2.143 7.312 1.289 1.00 85.81 98 LEU A C 1
ATOM 782 O O . LEU A 1 98 ? 1.296 8.187 1.074 1.00 85.81 98 LEU A O 1
ATOM 786 N N . VAL A 1 99 ? 2.129 6.555 2.388 1.00 86.19 99 VAL A N 1
ATOM 787 C CA . VAL A 1 99 ? 1.054 6.623 3.397 1.00 86.19 99 VAL A CA 1
ATOM 788 C C . VAL A 1 99 ? 1.212 7.777 4.384 1.00 86.19 99 VAL A C 1
ATOM 790 O O . VAL A 1 99 ? 0.248 8.150 5.042 1.00 86.19 99 VAL A O 1
ATOM 793 N N . ASN A 1 100 ? 2.394 8.393 4.481 1.00 88.00 100 ASN A N 1
ATOM 794 C CA . ASN A 1 100 ? 2.654 9.434 5.471 1.00 88.00 100 ASN A CA 1
ATOM 795 C C . ASN A 1 100 ? 1.987 10.776 5.092 1.00 88.00 100 ASN A C 1
ATOM 797 O O . ASN A 1 100 ? 2.460 11.458 4.176 1.00 88.00 100 ASN A O 1
ATOM 801 N N . PRO A 1 101 ? 0.957 11.238 5.832 1.00 84.31 101 PRO A N 1
ATOM 802 C CA . PRO A 1 101 ? 0.256 12.482 5.517 1.00 84.31 101 PRO A CA 1
ATOM 803 C C . PRO A 1 101 ? 1.102 13.737 5.776 1.00 84.31 101 PRO A C 1
ATOM 805 O O . PRO A 1 101 ? 0.758 14.810 5.293 1.00 84.31 101 PRO A O 1
ATOM 808 N N . LYS A 1 102 ? 2.210 13.619 6.522 1.00 89.19 102 LYS A N 1
ATOM 809 C CA . LYS A 1 102 ? 3.145 14.722 6.798 1.00 89.19 102 LYS A CA 1
ATOM 810 C C . LYS A 1 102 ? 4.175 14.924 5.683 1.00 89.19 102 LYS A C 1
ATOM 812 O O . LYS A 1 102 ? 4.922 15.898 5.730 1.00 89.19 102 LYS A O 1
ATOM 817 N N . GLN A 1 103 ? 4.274 14.004 4.720 1.00 88.25 103 GLN A N 1
ATOM 818 C CA . GLN A 1 103 ? 5.170 14.170 3.576 1.00 88.25 103 GLN A CA 1
ATOM 819 C C . GLN A 1 103 ? 4.552 15.090 2.528 1.00 88.25 103 GLN A C 1
ATOM 821 O O . GLN A 1 103 ? 3.345 15.071 2.297 1.00 88.25 103 GLN A O 1
ATOM 826 N N . ASP A 1 104 ? 5.415 15.855 1.859 1.00 89.38 104 ASP A N 1
ATOM 827 C CA . ASP A 1 104 ? 5.007 16.709 0.750 1.00 89.38 104 ASP A CA 1
ATOM 828 C C . ASP A 1 104 ? 4.340 15.893 -0.366 1.00 89.38 104 ASP A C 1
ATOM 830 O O . ASP A 1 104 ? 4.775 14.782 -0.697 1.00 89.38 104 ASP A O 1
ATOM 834 N N . LEU A 1 105 ? 3.310 16.474 -0.978 1.00 82.38 105 LEU A N 1
ATOM 835 C CA . LEU A 1 105 ? 2.535 15.828 -2.030 1.00 82.38 105 LEU A CA 1
ATOM 836 C C . LEU A 1 105 ? 3.432 15.395 -3.201 1.00 82.38 105 LEU A C 1
ATOM 838 O O . LEU A 1 105 ? 3.268 14.292 -3.718 1.00 82.38 105 LEU A O 1
ATOM 842 N N . THR A 1 106 ? 4.451 16.186 -3.550 1.00 83.81 106 THR A N 1
ATOM 843 C CA . THR A 1 106 ? 5.428 15.846 -4.597 1.00 83.81 106 THR A CA 1
ATOM 844 C C . THR A 1 106 ? 6.200 14.576 -4.252 1.00 83.81 106 THR A C 1
ATOM 846 O O . THR A 1 106 ? 6.434 13.739 -5.122 1.00 83.81 106 THR A O 1
ATOM 849 N N . LYS A 1 107 ? 6.584 14.387 -2.983 1.00 83.88 107 LYS A N 1
ATOM 850 C CA . LYS A 1 107 ? 7.291 13.174 -2.538 1.00 83.88 107 LYS A CA 1
ATOM 851 C C . LYS A 1 107 ? 6.384 11.950 -2.594 1.00 83.88 107 LYS A C 1
ATOM 853 O O . LYS A 1 107 ? 6.824 10.901 -3.055 1.00 83.88 107 LYS A O 1
ATOM 858 N N . ARG A 1 108 ? 5.120 12.100 -2.191 1.00 83.81 108 ARG A N 1
ATOM 859 C CA . ARG A 1 108 ? 4.115 11.027 -2.252 1.00 83.81 108 ARG A CA 1
ATOM 860 C C . ARG A 1 108 ? 3.796 10.632 -3.697 1.00 83.81 108 ARG A C 1
ATOM 862 O O . ARG A 1 108 ? 3.774 9.447 -4.009 1.00 83.81 108 ARG A O 1
ATOM 869 N N . PHE A 1 109 ? 3.661 11.599 -4.607 1.00 82.31 109 PHE A N 1
ATOM 870 C CA . PHE A 1 109 ? 3.507 11.316 -6.039 1.00 82.31 109 PHE A CA 1
ATOM 871 C C . PHE A 1 109 ? 4.733 10.618 -6.623 1.00 82.31 109 PHE A C 1
ATOM 873 O O . PHE A 1 109 ? 4.587 9.642 -7.350 1.00 82.31 109 PHE A O 1
ATOM 880 N N . ARG A 1 110 ? 5.948 11.069 -6.289 1.00 81.19 110 ARG A N 1
ATOM 881 C CA . ARG A 1 110 ? 7.176 10.389 -6.731 1.00 81.19 110 ARG A CA 1
ATOM 882 C C . ARG A 1 110 ? 7.229 8.945 -6.240 1.00 81.19 110 ARG A C 1
ATOM 884 O O . ARG A 1 110 ? 7.563 8.077 -7.034 1.00 81.19 110 ARG A O 1
ATOM 891 N N . ALA A 1 111 ? 6.853 8.691 -4.985 1.00 81.12 111 ALA A N 1
ATOM 892 C CA . ALA A 1 111 ? 6.754 7.338 -4.444 1.00 81.12 111 ALA A CA 1
ATOM 893 C C . ALA A 1 111 ? 5.787 6.468 -5.265 1.00 81.12 111 ALA A C 1
ATOM 895 O O . ALA A 1 111 ? 6.150 5.359 -5.641 1.00 81.12 111 ALA A O 1
ATOM 896 N N . LEU A 1 112 ? 4.617 6.994 -5.644 1.00 80.19 112 LEU A N 1
ATOM 897 C CA . LEU A 1 112 ? 3.661 6.280 -6.499 1.00 80.19 112 LEU A CA 1
ATOM 898 C C . LEU A 1 112 ? 4.255 5.905 -7.869 1.00 80.19 112 LEU A C 1
ATOM 900 O O . LEU A 1 112 ? 4.077 4.784 -8.339 1.00 80.19 112 LEU A O 1
ATOM 904 N N . PHE A 1 113 ? 4.983 6.827 -8.508 1.00 79.62 113 PHE A N 1
ATOM 905 C CA . PHE A 1 113 ? 5.647 6.551 -9.787 1.00 79.62 113 PHE A CA 1
ATOM 906 C C . PHE A 1 113 ? 6.794 5.547 -9.658 1.00 79.62 113 PHE A C 1
ATOM 908 O O . PHE A 1 113 ? 7.019 4.780 -10.590 1.00 79.62 113 PHE A O 1
ATOM 915 N N . THR A 1 114 ? 7.497 5.529 -8.524 1.00 80.12 114 THR A N 1
ATOM 916 C CA . THR A 1 114 ? 8.499 4.499 -8.231 1.00 80.12 114 THR A CA 1
ATOM 917 C C . THR A 1 114 ? 7.842 3.126 -8.113 1.00 80.12 114 THR A C 1
ATOM 919 O O . THR A 1 114 ? 8.296 2.194 -8.765 1.00 80.12 114 THR A O 1
ATOM 922 N N . LEU A 1 115 ? 6.746 3.016 -7.353 1.00 77.19 115 LEU A N 1
ATOM 923 C CA . LEU A 1 115 ? 6.021 1.754 -7.168 1.00 77.19 115 LEU A CA 1
ATOM 924 C C . LEU A 1 115 ? 5.460 1.208 -8.484 1.00 77.19 115 LEU A C 1
ATOM 926 O O . LEU A 1 115 ? 5.564 0.017 -8.747 1.00 77.19 115 LEU A O 1
ATOM 930 N N . ARG A 1 116 ? 4.938 2.078 -9.357 1.00 76.94 116 ARG A N 1
ATOM 931 C CA . ARG A 1 116 ? 4.430 1.686 -10.683 1.00 76.94 116 ARG A CA 1
ATOM 932 C C . ARG A 1 116 ? 5.462 0.941 -11.543 1.00 76.94 116 ARG A C 1
ATOM 934 O O . ARG A 1 116 ? 5.068 0.203 -12.439 1.00 76.94 116 ARG A O 1
ATOM 941 N N . ASN A 1 117 ? 6.753 1.175 -11.320 1.00 75.31 117 ASN A N 1
ATOM 942 C CA . ASN A 1 117 ? 7.827 0.569 -12.104 1.00 75.31 117 ASN A CA 1
ATOM 943 C C . ASN A 1 117 ? 8.389 -0.719 -11.471 1.00 75.31 117 ASN A C 1
ATOM 945 O O . ASN A 1 117 ? 9.406 -1.211 -11.953 1.00 75.31 117 ASN A O 1
ATOM 949 N N . LEU A 1 118 ? 7.782 -1.228 -10.393 1.00 71.50 118 LEU A N 1
ATOM 950 C CA . LEU A 1 118 ? 8.147 -2.502 -9.768 1.00 71.50 118 LEU A CA 1
ATOM 951 C C . LEU A 1 118 ? 7.481 -3.689 -10.478 1.00 71.50 118 LEU A C 1
ATOM 953 O O . LEU A 1 118 ? 6.506 -3.518 -11.213 1.00 71.50 118 LEU A O 1
ATOM 957 N N . ASP A 1 119 ? 7.991 -4.894 -10.212 1.00 74.44 119 ASP A N 1
ATOM 958 C CA . ASP A 1 119 ? 7.330 -6.142 -10.602 1.00 74.44 119 ASP A CA 1
ATOM 959 C C . ASP A 1 119 ? 5.932 -6.244 -9.963 1.00 74.44 119 ASP A C 1
ATOM 961 O O . ASP A 1 119 ? 5.711 -5.747 -8.854 1.00 74.44 119 ASP A O 1
ATOM 965 N N . SER A 1 120 ? 4.991 -6.899 -10.658 1.00 79.00 120 SER A N 1
ATOM 966 C CA . SER A 1 120 ? 3.563 -6.940 -10.278 1.00 79.00 120 SER A CA 1
ATOM 967 C C . SER A 1 120 ? 3.351 -7.399 -8.836 1.00 79.00 120 SER A C 1
ATOM 969 O O . SER A 1 120 ? 2.680 -6.713 -8.073 1.00 79.00 120 SER A O 1
ATOM 971 N N . ALA A 1 121 ? 4.002 -8.494 -8.428 1.00 84.12 121 ALA A N 1
ATOM 972 C CA . ALA A 1 121 ? 3.852 -9.057 -7.087 1.00 84.12 121 ALA A CA 1
ATOM 973 C C . ALA A 1 121 ? 4.372 -8.117 -5.982 1.00 84.12 121 ALA A C 1
ATOM 975 O O . ALA A 1 121 ? 3.696 -7.898 -4.981 1.00 84.12 121 ALA A O 1
ATOM 976 N N . LEU A 1 122 ? 5.536 -7.484 -6.181 1.00 82.38 122 LEU A N 1
ATOM 977 C CA . LEU A 1 122 ? 6.088 -6.505 -5.232 1.00 82.38 122 LEU A CA 1
ATOM 978 C C . LEU A 1 122 ? 5.201 -5.261 -5.121 1.00 82.38 122 LEU A C 1
ATOM 980 O O . LEU A 1 122 ? 5.020 -4.711 -4.033 1.00 82.38 122 LEU A O 1
ATOM 984 N N . LEU A 1 123 ? 4.643 -4.803 -6.244 1.00 84.62 123 LEU A N 1
ATOM 985 C CA . LEU A 1 123 ? 3.690 -3.701 -6.248 1.00 84.62 123 LEU A CA 1
ATOM 986 C C . LEU A 1 123 ? 2.416 -4.072 -5.481 1.00 84.62 123 LEU A C 1
ATOM 988 O O . LEU A 1 123 ? 1.971 -3.297 -4.636 1.00 84.62 123 LEU A O 1
ATOM 992 N N . GLU A 1 124 ? 1.840 -5.238 -5.756 1.00 89.19 124 GLU A N 1
ATOM 993 C CA . GLU A 1 124 ? 0.615 -5.723 -5.115 1.00 89.19 124 GLU A CA 1
ATOM 994 C C . GLU A 1 124 ? 0.792 -5.901 -3.605 1.00 89.19 124 GLU A C 1
ATOM 996 O O . GLU A 1 124 ? -0.048 -5.423 -2.841 1.00 89.19 124 GLU A O 1
ATOM 1001 N N . HIS A 1 125 ? 1.933 -6.443 -3.175 1.00 87.25 125 HIS A N 1
ATOM 1002 C CA . HIS A 1 125 ? 2.351 -6.473 -1.774 1.00 87.25 125 HIS A CA 1
ATOM 1003 C C . HIS A 1 125 ? 2.329 -5.063 -1.154 1.00 87.25 125 HIS A C 1
ATOM 1005 O O . HIS A 1 125 ? 1.631 -4.811 -0.176 1.00 87.25 125 HIS A O 1
ATOM 1011 N N . VAL A 1 126 ? 3.007 -4.069 -1.748 1.00 86.44 126 VAL A N 1
ATOM 1012 C CA . VAL A 1 126 ? 2.992 -2.697 -1.186 1.00 86.44 126 VAL A CA 1
ATOM 1013 C C . VAL A 1 126 ? 1.607 -2.077 -1.164 1.00 86.44 126 VAL A C 1
ATOM 1015 O O . VAL A 1 126 ? 1.301 -1.294 -0.262 1.00 86.44 126 VAL A O 1
ATOM 1018 N N . LEU A 1 127 ? 0.780 -2.361 -2.166 1.00 90.00 127 LEU A N 1
ATOM 1019 C CA . LEU A 1 127 ? -0.586 -1.860 -2.190 1.00 90.00 127 LEU A CA 1
ATOM 1020 C C . LEU A 1 127 ? -1.386 -2.441 -1.022 1.00 90.00 127 LEU A C 1
ATOM 1022 O O . LEU A 1 127 ? -2.039 -1.662 -0.328 1.00 90.00 127 LEU A O 1
ATOM 1026 N N . ALA A 1 128 ? -1.274 -3.744 -0.750 1.00 91.00 128 ALA A N 1
ATOM 1027 C CA . ALA A 1 128 ? -1.876 -4.371 0.425 1.00 91.00 128 ALA A CA 1
ATOM 1028 C C . ALA A 1 128 ? -1.384 -3.714 1.727 1.00 91.00 128 ALA A C 1
ATOM 1030 O O . ALA A 1 128 ? -2.210 -3.216 2.499 1.00 91.00 128 ALA A O 1
ATOM 1031 N N . TYR A 1 129 ? -0.064 -3.554 1.891 1.00 87.56 129 TYR A N 1
ATOM 1032 C CA . TYR A 1 129 ? 0.539 -2.842 3.026 1.00 87.56 129 TYR A CA 1
ATOM 1033 C C . TYR A 1 129 ? -0.071 -1.448 3.209 1.00 87.56 129 TYR A C 1
ATOM 1035 O O . TYR A 1 129 ? -0.528 -1.066 4.289 1.00 87.56 129 TYR A O 1
ATOM 1043 N N . CYS A 1 130 ? -0.111 -0.663 2.130 1.00 88.69 130 CYS A N 1
ATOM 1044 C CA . CYS A 1 130 ? -0.602 0.708 2.155 1.00 88.69 130 CYS A CA 1
ATOM 1045 C C . CYS A 1 130 ? -2.085 0.777 2.531 1.00 88.69 130 CYS A C 1
ATOM 1047 O O . CYS A 1 130 ? -2.466 1.651 3.310 1.00 88.69 130 CYS A O 1
ATOM 1049 N N . LEU A 1 131 ? -2.907 -0.144 2.024 1.00 90.88 131 LEU A N 1
ATOM 1050 C CA . LEU A 1 131 ? -4.319 -0.250 2.390 1.00 90.88 131 LEU A CA 1
ATOM 1051 C C . LEU A 1 131 ? -4.491 -0.571 3.881 1.00 90.88 131 LEU A C 1
ATOM 1053 O O . LEU A 1 131 ? -5.311 0.068 4.542 1.00 90.88 131 LE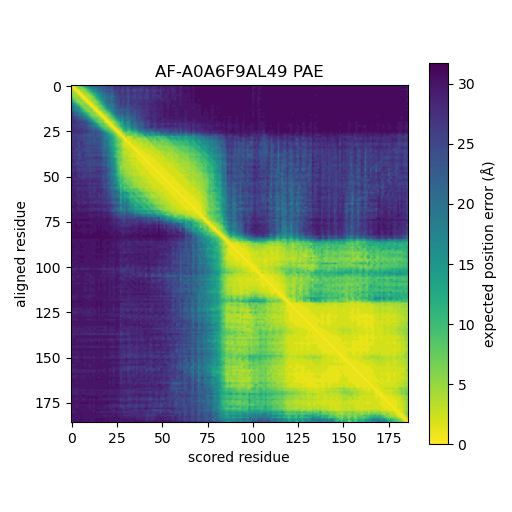U A O 1
ATOM 1057 N N . GLY A 1 132 ? -3.672 -1.475 4.424 1.00 90.69 132 GLY A N 1
ATOM 1058 C CA . GLY A 1 132 ? -3.635 -1.772 5.857 1.00 90.69 132 GLY A CA 1
ATOM 1059 C C . GLY A 1 132 ? -3.289 -0.545 6.702 1.00 90.69 132 GLY A C 1
ATOM 1060 O O . GLY A 1 132 ? -4.019 -0.189 7.626 1.00 90.69 132 GLY A O 1
ATOM 1061 N N . GLN A 1 133 ? -2.220 0.172 6.337 1.00 89.69 133 GLN A N 1
ATOM 1062 C CA . GLN A 1 133 ? -1.771 1.377 7.053 1.00 89.69 133 GLN A CA 1
ATOM 1063 C C . GLN A 1 133 ? -2.751 2.554 6.957 1.00 89.69 133 GLN A C 1
ATOM 1065 O O . GLN A 1 133 ? -2.729 3.446 7.806 1.00 89.69 133 GLN A O 1
ATOM 1070 N N . MET A 1 134 ? -3.603 2.589 5.931 1.00 89.50 134 MET A N 1
ATOM 1071 C CA . MET A 1 134 ? -4.666 3.590 5.814 1.00 89.50 134 MET A CA 1
ATOM 1072 C C . MET A 1 134 ? -5.825 3.341 6.789 1.00 89.50 134 MET A C 1
ATOM 1074 O O . MET A 1 134 ? -6.590 4.272 7.036 1.00 89.50 134 MET A O 1
ATOM 1078 N N . GLN A 1 135 ? -5.943 2.125 7.341 1.00 87.88 135 GLN A N 1
ATOM 1079 C CA . GLN A 1 135 ? -6.964 1.719 8.317 1.00 87.88 135 GLN A CA 1
ATOM 1080 C C . GLN A 1 135 ? -8.408 2.016 7.871 1.00 87.88 135 GLN A C 1
ATOM 1082 O O . GLN A 1 135 ? -9.284 2.319 8.679 1.00 87.88 135 GLN A O 1
ATOM 1087 N N . ASP A 1 136 ? -8.660 1.951 6.563 1.00 92.25 136 ASP A N 1
ATOM 1088 C CA . ASP A 1 136 ? -9.967 2.226 5.974 1.00 92.25 136 ASP A CA 1
ATOM 1089 C C . ASP A 1 136 ? -10.712 0.917 5.704 1.00 92.25 136 ASP A C 1
ATOM 1091 O O . ASP A 1 136 ? -10.302 0.110 4.869 1.00 92.25 136 ASP A O 1
ATOM 1095 N N . GLU A 1 137 ? -11.849 0.719 6.371 1.00 94.44 137 GLU A N 1
ATOM 1096 C CA . GLU A 1 137 ? -12.663 -0.495 6.237 1.00 94.44 137 GLU A CA 1
ATOM 1097 C C . GLU A 1 137 ? -13.144 -0.756 4.805 1.00 94.44 137 GLU A C 1
ATOM 1099 O O . GLU A 1 137 ? -13.446 -1.895 4.447 1.00 94.44 137 GLU A O 1
ATOM 1104 N N . ARG A 1 138 ? -13.189 0.273 3.949 1.00 95.38 138 ARG A N 1
ATOM 1105 C CA . ARG A 1 138 ? -13.543 0.117 2.531 1.00 95.38 138 ARG A CA 1
ATOM 1106 C C . ARG A 1 138 ? -12.541 -0.747 1.764 1.00 95.38 138 ARG A C 1
ATOM 1108 O O . ARG A 1 138 ? -12.887 -1.236 0.693 1.00 95.38 138 ARG A O 1
ATOM 1115 N N . ALA A 1 139 ? -11.331 -0.943 2.292 1.00 94.25 139 ALA A N 1
ATOM 1116 C CA . ALA A 1 139 ? -10.322 -1.821 1.711 1.00 94.25 139 ALA A CA 1
ATOM 1117 C C . ALA A 1 139 ? -10.555 -3.311 2.017 1.00 94.25 139 ALA A C 1
ATOM 1119 O O . ALA A 1 139 ? -10.026 -4.158 1.299 1.00 94.25 139 ALA A O 1
ATOM 1120 N N . ILE A 1 140 ? -11.360 -3.642 3.038 1.00 95.50 140 ILE A N 1
ATOM 1121 C CA . ILE A 1 140 ? -11.570 -5.025 3.498 1.00 95.50 140 ILE A CA 1
ATOM 1122 C C . ILE A 1 140 ? -12.026 -5.962 2.367 1.00 95.50 140 ILE A C 1
ATOM 1124 O O . ILE A 1 140 ? -11.414 -7.016 2.229 1.00 95.50 140 ILE A O 1
ATOM 1128 N N . PRO A 1 141 ? -13.023 -5.625 1.519 1.00 96.75 141 PRO A N 1
ATOM 1129 C CA . PRO A 1 141 ? -13.460 -6.533 0.452 1.00 96.75 141 PRO A CA 1
ATOM 1130 C C . PRO A 1 141 ? -12.359 -6.840 -0.572 1.00 96.75 141 PRO A C 1
ATOM 1132 O O . PRO A 1 141 ? -12.271 -7.953 -1.090 1.00 96.75 141 PRO A O 1
ATOM 1135 N N . THR A 1 142 ? -11.507 -5.854 -0.859 1.00 96.31 142 THR A N 1
ATOM 1136 C CA . THR A 1 142 ? -10.374 -6.022 -1.771 1.00 96.31 142 THR A CA 1
ATOM 1137 C C . THR A 1 142 ? -9.325 -6.941 -1.154 1.00 96.31 142 THR A C 1
ATOM 1139 O O . THR A 1 142 ? -8.902 -7.892 -1.801 1.00 96.31 142 THR A O 1
ATOM 1142 N N . LEU A 1 143 ? -8.942 -6.692 0.100 1.00 95.06 143 LEU A N 1
ATOM 1143 C CA . LEU A 1 143 ? -7.942 -7.497 0.806 1.00 95.06 143 LEU A CA 1
ATOM 1144 C C . LEU A 1 143 ? -8.423 -8.937 1.049 1.00 95.06 143 LEU A C 1
ATOM 1146 O O . LEU A 1 143 ? -7.640 -9.865 0.904 1.00 95.06 143 LEU A O 1
ATOM 1150 N N . ASP A 1 144 ? -9.714 -9.132 1.335 1.00 95.50 144 ASP A N 1
ATOM 1151 C CA . ASP A 1 144 ? -10.341 -10.458 1.431 1.00 95.50 144 ASP A CA 1
ATOM 1152 C C . ASP A 1 144 ? -10.211 -11.236 0.112 1.00 95.50 144 ASP A C 1
ATOM 1154 O O . ASP A 1 144 ? -9.804 -12.395 0.093 1.00 95.50 144 ASP A O 1
ATOM 1158 N N . THR A 1 145 ? -10.484 -10.573 -1.016 1.00 95.75 145 THR A N 1
ATOM 1159 C CA . THR A 1 145 ? -10.343 -11.190 -2.344 1.00 95.75 145 THR A CA 1
ATOM 1160 C C . THR A 1 145 ? -8.899 -11.618 -2.612 1.00 95.75 145 THR A C 1
ATOM 1162 O O . THR A 1 145 ? -8.681 -12.715 -3.115 1.00 95.75 145 THR A O 1
ATOM 1165 N N . VAL A 1 146 ? -7.922 -10.781 -2.249 1.00 94.19 146 VAL A N 1
ATOM 1166 C CA . VAL A 1 146 ? -6.491 -11.076 -2.431 1.00 94.19 146 VAL A CA 1
ATOM 1167 C C . VAL A 1 146 ? -6.035 -12.228 -1.533 1.00 94.19 146 VAL A C 1
ATOM 1169 O O . VAL A 1 146 ? -5.353 -13.130 -2.006 1.00 94.19 146 VAL A O 1
ATOM 1172 N N . LEU A 1 147 ? -6.444 -12.247 -0.261 1.00 92.19 147 LEU A N 1
ATOM 1173 C CA . LEU A 1 147 ? -6.089 -13.313 0.683 1.00 92.19 147 LEU A CA 1
ATOM 1174 C C . LEU A 1 147 ? -6.593 -14.693 0.215 1.00 92.19 147 LEU A C 1
ATOM 1176 O O . LEU A 1 147 ? -5.881 -15.698 0.325 1.00 92.19 147 LEU A O 1
ATOM 1180 N N . LYS A 1 148 ? -7.813 -14.727 -0.337 1.00 92.25 148 LYS A N 1
ATOM 1181 C CA . LYS A 1 148 ? -8.476 -15.940 -0.840 1.00 92.25 148 LYS A CA 1
ATOM 1182 C C . LYS A 1 148 ? -7.929 -16.445 -2.174 1.00 92.25 148 LYS A C 1
ATOM 1184 O O . LYS A 1 148 ? -8.165 -17.603 -2.519 1.00 92.25 148 LYS A O 1
ATOM 1189 N N . ASP A 1 149 ? -7.248 -15.599 -2.938 1.00 92.12 149 ASP A N 1
ATOM 1190 C CA . ASP A 1 149 ? -6.765 -15.955 -4.266 1.00 92.12 149 ASP A CA 1
ATOM 1191 C C . ASP A 1 149 ? -5.496 -16.812 -4.179 1.00 92.12 149 ASP A C 1
ATOM 1193 O O . ASP A 1 149 ? -4.396 -16.318 -3.958 1.00 92.12 149 ASP A O 1
ATOM 1197 N N . THR A 1 150 ? -5.631 -18.122 -4.380 1.00 88.50 150 THR A N 1
ATOM 1198 C CA . THR A 1 150 ? -4.495 -19.058 -4.359 1.00 88.50 150 THR A CA 1
ATOM 1199 C C . THR A 1 150 ? -3.580 -18.939 -5.579 1.00 88.50 150 THR A C 1
ATOM 1201 O O . THR A 1 150 ? -2.546 -19.599 -5.617 1.00 88.50 150 THR A O 1
ATOM 1204 N N . ALA A 1 151 ? -3.971 -18.174 -6.605 1.00 88.56 151 ALA A N 1
ATOM 1205 C CA . ALA A 1 151 ? -3.101 -17.869 -7.738 1.00 88.56 151 ALA A CA 1
ATOM 1206 C C . ALA A 1 151 ? -2.166 -16.684 -7.451 1.00 88.56 151 ALA A C 1
ATOM 1208 O O . ALA A 1 151 ? -1.227 -16.468 -8.217 1.00 88.56 151 ALA A O 1
ATOM 1209 N N . GLN A 1 152 ? -2.415 -15.933 -6.372 1.00 87.19 152 GLN A N 1
ATOM 1210 C CA . GLN A 1 152 ? -1.527 -14.869 -5.927 1.00 87.19 152 GLN A CA 1
ATOM 1211 C C . GLN A 1 152 ? -0.257 -15.415 -5.287 1.00 87.19 152 GLN A C 1
ATOM 1213 O O . GLN A 1 152 ? -0.260 -16.464 -4.638 1.00 87.19 152 GLN A O 1
ATOM 1218 N N . GLU A 1 153 ? 0.827 -14.657 -5.438 1.00 85.50 153 GLU A N 1
ATOM 1219 C CA . GLU A 1 153 ? 2.100 -14.978 -4.799 1.00 85.50 153 GLU A CA 1
ATOM 1220 C C . GLU A 1 153 ? 1.935 -15.012 -3.265 1.00 85.50 153 GLU A C 1
ATOM 1222 O O . GLU A 1 153 ? 1.266 -14.129 -2.710 1.00 85.50 153 GLU A O 1
ATOM 1227 N N . PRO A 1 154 ? 2.555 -15.977 -2.555 1.00 85.31 154 PRO A N 1
ATOM 1228 C CA . PRO A 1 154 ? 2.457 -16.115 -1.097 1.00 85.31 154 PRO A CA 1
ATOM 1229 C C . PRO A 1 154 ? 2.656 -14.802 -0.332 1.00 85.31 154 PRO A C 1
ATOM 1231 O O . PRO A 1 154 ? 1.838 -14.460 0.521 1.00 85.31 154 PRO A O 1
ATOM 1234 N N . MET A 1 155 ? 3.660 -14.017 -0.739 1.00 84.88 155 MET A N 1
ATOM 1235 C CA . MET A 1 155 ? 3.981 -12.718 -0.139 1.00 84.88 155 MET A CA 1
ATOM 1236 C C . MET A 1 155 ? 2.828 -11.707 -0.198 1.00 84.88 155 MET A C 1
ATOM 1238 O O . MET A 1 155 ? 2.607 -10.926 0.723 1.00 84.88 155 MET A O 1
ATOM 1242 N N . VAL A 1 156 ? 2.063 -11.707 -1.293 1.00 89.38 156 VAL A N 1
ATOM 1243 C CA . VAL A 1 156 ? 0.952 -10.769 -1.490 1.00 89.38 156 VAL A CA 1
ATOM 1244 C C . VAL A 1 156 ? -0.221 -11.169 -0.596 1.00 89.38 156 VAL A C 1
ATOM 1246 O O . VAL A 1 156 ? -0.891 -10.311 -0.019 1.00 89.38 156 VAL A O 1
ATOM 1249 N N . ARG A 1 157 ? -0.451 -12.479 -0.449 1.00 91.25 157 ARG A N 1
ATOM 1250 C CA . ARG A 1 157 ? -1.506 -13.032 0.409 1.00 91.25 157 ARG A CA 1
ATOM 1251 C C . ARG A 1 157 ? -1.221 -12.778 1.887 1.00 91.25 157 ARG A C 1
ATOM 1253 O O . ARG A 1 157 ? -2.131 -12.375 2.611 1.00 91.25 157 ARG A O 1
ATOM 1260 N N . HIS A 1 158 ? 0.023 -12.962 2.320 1.00 89.31 158 HIS A N 1
ATOM 1261 C CA . HIS A 1 158 ? 0.447 -12.653 3.683 1.00 89.31 158 HIS A CA 1
ATOM 1262 C C . HIS A 1 158 ? 0.226 -11.184 4.030 1.00 89.31 158 HIS A C 1
ATOM 1264 O O . HIS A 1 158 ? -0.467 -10.877 4.999 1.00 89.31 158 HIS A O 1
ATOM 1270 N N . GLU A 1 159 ? 0.726 -10.275 3.192 1.00 92.12 159 GLU A N 1
ATOM 1271 C CA . GLU A 1 159 ? 0.587 -8.838 3.420 1.00 92.12 159 GLU A CA 1
ATOM 1272 C C . GLU A 1 159 ? -0.893 -8.405 3.379 1.00 92.12 159 GLU A C 1
ATOM 1274 O O . GLU A 1 159 ? -1.305 -7.515 4.122 1.00 92.12 159 GLU A O 1
ATOM 1279 N N . ALA A 1 160 ? -1.751 -9.074 2.595 1.00 92.62 160 ALA A N 1
ATOM 1280 C CA . ALA A 1 160 ? -3.199 -8.864 2.666 1.00 92.62 160 ALA A CA 1
ATOM 1281 C C . ALA A 1 160 ? -3.797 -9.293 4.021 1.00 92.62 160 ALA A C 1
ATOM 1283 O O . ALA A 1 160 ? -4.644 -8.581 4.569 1.00 92.62 160 ALA A O 1
ATOM 1284 N N . GLY A 1 161 ? -3.342 -10.417 4.583 1.00 91.69 161 GLY A N 1
ATOM 1285 C CA . GLY A 1 161 ? -3.699 -10.869 5.930 1.00 91.69 161 GLY A CA 1
ATOM 1286 C C . GLY A 1 161 ? -3.240 -9.897 7.022 1.00 91.69 161 GLY A C 1
ATOM 1287 O O . GLY A 1 161 ? -4.042 -9.501 7.875 1.00 91.69 161 GLY A O 1
ATOM 1288 N N . GLU A 1 162 ? -1.986 -9.439 6.963 1.00 89.25 162 GLU A N 1
ATOM 1289 C CA . GLU A 1 162 ? -1.461 -8.420 7.880 1.00 89.25 162 GLU A CA 1
ATOM 1290 C C . GLU A 1 162 ? -2.245 -7.107 7.772 1.00 89.25 162 GLU A C 1
ATOM 1292 O O . GLU A 1 162 ? -2.640 -6.527 8.788 1.00 89.25 162 GLU A O 1
ATOM 1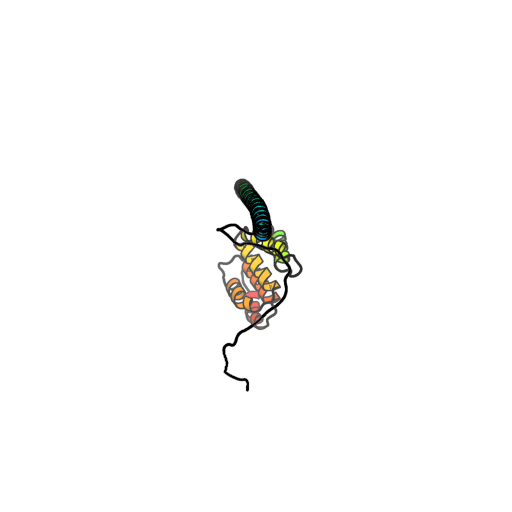297 N N . ALA A 1 163 ? -2.548 -6.661 6.550 1.00 92.25 163 ALA A N 1
ATOM 1298 C CA . ALA A 1 163 ? -3.322 -5.453 6.294 1.00 92.25 163 ALA A CA 1
ATOM 1299 C C . ALA A 1 163 ? -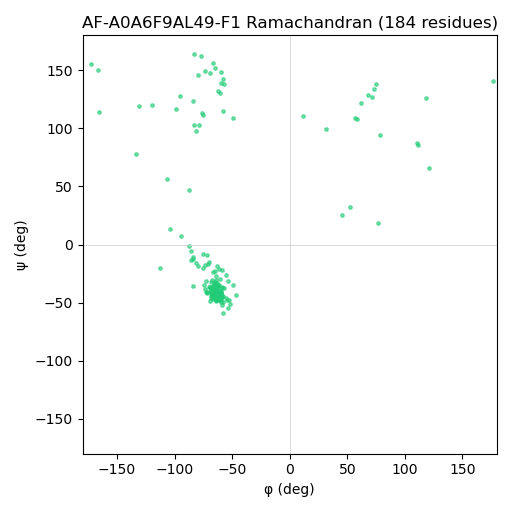4.746 -5.536 6.865 1.00 92.25 163 ALA A C 1
ATOM 1301 O O . ALA A 1 163 ? -5.219 -4.573 7.475 1.00 92.25 163 ALA A O 1
ATOM 1302 N N . LEU A 1 164 ? -5.421 -6.684 6.724 1.00 92.06 164 LEU A N 1
ATOM 1303 C CA . LEU A 1 164 ? -6.725 -6.942 7.348 1.00 92.06 164 LEU A CA 1
ATOM 1304 C C . LEU A 1 164 ? -6.644 -6.833 8.878 1.00 92.06 164 LEU A C 1
ATOM 1306 O O . LEU A 1 164 ? -7.510 -6.208 9.497 1.00 92.06 164 LEU A O 1
ATOM 1310 N N . GLY A 1 165 ? -5.582 -7.375 9.484 1.00 91.12 165 GLY A N 1
ATOM 1311 C CA . GLY A 1 165 ? -5.300 -7.221 10.912 1.00 91.12 165 GLY A CA 1
ATOM 1312 C C . GLY A 1 165 ? -5.043 -5.764 11.321 1.00 91.12 165 GLY A C 1
ATOM 1313 O O . GLY A 1 165 ? -5.596 -5.296 12.317 1.00 91.12 165 GLY A O 1
ATOM 1314 N N . ALA A 1 166 ? -4.267 -5.021 10.528 1.00 91.19 166 ALA A N 1
ATOM 1315 C CA . ALA A 1 166 ? -3.908 -3.623 10.780 1.00 91.19 166 ALA A CA 1
ATOM 1316 C C . ALA A 1 166 ? -5.099 -2.650 10.687 1.00 91.19 166 ALA A C 1
ATOM 1318 O O . ALA A 1 166 ? -5.138 -1.650 11.415 1.00 91.19 166 ALA A O 1
ATOM 1319 N N . ILE A 1 167 ? -6.094 -2.949 9.840 1.00 92.00 167 ILE A N 1
ATOM 1320 C CA . ILE A 1 167 ? -7.365 -2.205 9.789 1.00 92.00 167 ILE A CA 1
ATOM 1321 C C . ILE A 1 167 ? -8.127 -2.336 11.118 1.00 92.00 167 ILE A C 1
ATOM 1323 O O . ILE A 1 167 ? -8.790 -1.390 11.540 1.00 92.00 167 ILE A O 1
ATOM 1327 N N . GLY A 1 168 ? -8.016 -3.477 11.808 1.00 88.00 168 GLY A N 1
ATOM 1328 C CA . GLY A 1 168 ? -8.538 -3.655 13.167 1.00 88.00 168 GLY A CA 1
ATOM 1329 C C . GLY A 1 168 ? -10.056 -3.854 13.267 1.00 88.00 168 GLY A C 1
ATOM 1330 O O . GLY A 1 168 ? -10.631 -3.680 14.343 1.00 88.00 168 GLY A O 1
ATOM 1331 N N . ASN A 1 169 ? -10.731 -4.224 12.174 1.00 91.12 169 ASN A N 1
ATOM 1332 C CA . ASN A 1 169 ? -12.169 -4.492 12.189 1.00 91.12 169 ASN A CA 1
ATOM 1333 C C . ASN A 1 169 ? -12.472 -5.935 12.634 1.00 91.12 169 ASN A C 1
ATOM 1335 O O . ASN A 1 169 ? -12.059 -6.895 11.995 1.00 91.12 169 ASN A O 1
ATOM 1339 N N . LEU A 1 170 ? -13.280 -6.115 13.683 1.00 90.81 170 LEU A N 1
ATOM 1340 C CA . LEU A 1 170 ? -13.587 -7.446 14.232 1.00 90.81 170 LEU A CA 1
ATOM 1341 C C . LEU A 1 170 ? -14.285 -8.402 13.246 1.00 90.81 170 LEU A C 1
ATOM 1343 O O . LEU A 1 170 ? -14.219 -9.612 13.439 1.00 90.81 170 LEU A O 1
ATOM 1347 N N . LYS A 1 171 ? -14.929 -7.898 12.186 1.00 88.69 171 LYS A N 1
ATOM 1348 C CA . LYS A 1 171 ? -15.595 -8.728 11.165 1.00 88.69 171 LYS A CA 1
ATOM 1349 C C . LYS A 1 171 ? -14.617 -9.597 10.377 1.00 88.69 171 LYS A C 1
ATOM 1351 O O . LYS A 1 171 ? -15.043 -10.601 9.820 1.00 88.69 171 LYS A O 1
ATOM 1356 N N . VAL A 1 172 ? -13.335 -9.225 10.326 1.00 91.44 172 VAL A N 1
ATOM 1357 C CA . VAL A 1 172 ? -12.314 -10.013 9.621 1.00 91.44 172 VAL A CA 1
ATOM 1358 C C . VAL A 1 172 ? -11.718 -11.117 10.496 1.00 91.44 172 VAL A C 1
ATOM 1360 O O . VAL A 1 172 ? -10.952 -11.926 9.996 1.00 91.44 172 VAL A O 1
ATOM 1363 N N . LEU A 1 173 ? -12.065 -11.197 11.789 1.00 90.56 173 LEU A N 1
ATOM 1364 C CA . LEU A 1 173 ? -11.466 -12.180 12.700 1.00 90.56 173 LEU A CA 1
ATOM 1365 C C . LEU A 1 173 ? -11.741 -13.624 12.297 1.00 90.56 173 LEU A C 1
ATOM 1367 O O . LEU A 1 173 ? -10.847 -14.456 12.408 1.00 90.56 173 LEU A O 1
ATOM 1371 N N . ASP A 1 174 ? -12.962 -13.935 11.866 1.00 89.50 174 ASP A N 1
ATOM 1372 C CA . ASP A 1 174 ? -13.298 -15.306 11.479 1.00 89.50 174 ASP A CA 1
ATOM 1373 C C . ASP A 1 174 ? -12.575 -15.702 10.186 1.00 89.50 174 ASP A C 1
ATOM 1375 O O . ASP A 1 174 ? -12.054 -16.809 10.103 1.00 89.50 174 ASP A O 1
ATOM 1379 N N . LEU A 1 175 ? -12.426 -14.758 9.250 1.00 88.62 175 LEU A N 1
ATOM 1380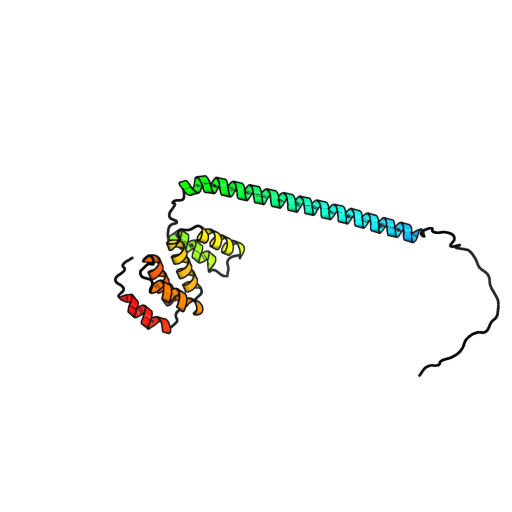 C CA . LEU A 1 175 ? -11.601 -14.922 8.052 1.00 88.62 175 LEU A CA 1
ATOM 1381 C C . LEU A 1 175 ? -10.120 -15.143 8.411 1.00 88.62 175 LEU A C 1
ATOM 1383 O O . LEU A 1 175 ? -9.497 -16.075 7.921 1.00 88.62 175 LEU A O 1
ATOM 1387 N N . LEU A 1 176 ? -9.546 -14.324 9.297 1.00 88.69 176 LEU A N 1
ATOM 1388 C CA . LEU A 1 176 ? -8.141 -14.463 9.699 1.00 88.69 176 LEU A CA 1
ATOM 1389 C C . LEU A 1 176 ? -7.867 -15.781 10.440 1.00 88.69 176 LEU A C 1
ATOM 1391 O O . LEU A 1 176 ? -6.784 -16.335 10.298 1.00 88.69 176 LEU A O 1
ATOM 1395 N N . LYS A 1 177 ? -8.835 -16.304 11.205 1.00 89.94 177 LYS A N 1
ATOM 1396 C CA . LYS A 1 177 ? -8.735 -17.638 11.825 1.00 89.94 177 LYS A CA 1
ATOM 1397 C C . LYS A 1 177 ? -8.827 -18.768 10.807 1.00 89.94 177 LYS A C 1
ATOM 1399 O O . LYS A 1 177 ? -8.194 -19.795 10.990 1.00 89.94 177 LYS A O 1
ATOM 1404 N N . GLU A 1 178 ? -9.646 -18.612 9.771 1.00 89.00 178 GLU A N 1
ATOM 1405 C CA . GLU A 1 178 ? -9.719 -19.592 8.685 1.00 89.00 178 GLU A CA 1
ATOM 1406 C C . GLU A 1 178 ? -8.360 -19.712 7.983 1.00 89.00 178 GLU A C 1
ATOM 1408 O O . GLU A 1 178 ? -7.861 -20.815 7.780 1.00 89.00 178 GLU A O 1
ATOM 1413 N N . TYR A 1 179 ? -7.725 -18.572 7.702 1.00 86.75 179 TYR A N 1
ATOM 1414 C CA . TYR A 1 179 ? -6.449 -18.505 6.991 1.00 86.75 179 TYR A CA 1
ATOM 1415 C C . TYR A 1 179 ? -5.205 -18.618 7.886 1.00 86.75 179 TYR A C 1
ATOM 1417 O O . TYR A 1 179 ? -4.093 -18.661 7.367 1.00 86.75 179 TYR A O 1
ATOM 1425 N N . SER A 1 180 ? -5.344 -18.732 9.213 1.00 84.62 180 SER A N 1
ATOM 1426 C CA . SER A 1 180 ? -4.195 -19.007 10.092 1.00 84.62 180 SER A CA 1
ATOM 1427 C C . SER A 1 180 ? -3.656 -20.433 9.950 1.00 84.62 180 SER A C 1
ATOM 1429 O O . SER A 1 180 ? -2.543 -20.709 10.381 1.00 84.62 180 SER A O 1
ATOM 1431 N N . GLU A 1 181 ? -4.451 -21.329 9.363 1.00 81.88 181 GLU A N 1
ATOM 1432 C CA . GLU A 1 181 ? -4.096 -22.722 9.069 1.00 81.88 181 GLU A CA 1
ATOM 1433 C C . GLU A 1 181 ? -3.783 -22.928 7.571 1.00 81.88 181 GLU A C 1
ATOM 1435 O O . GLU A 1 181 ? -3.757 -24.064 7.090 1.00 81.88 181 GLU A O 1
ATOM 1440 N N . ASP A 1 182 ? -3.598 -21.844 6.803 1.00 80.44 182 ASP A N 1
ATOM 1441 C CA . ASP A 1 182 ? -3.313 -21.929 5.369 1.00 80.44 182 ASP A CA 1
ATOM 1442 C C . ASP A 1 182 ? -1.983 -22.674 5.125 1.00 80.44 182 ASP A C 1
ATOM 1444 O O . ASP A 1 182 ? -0.981 -22.390 5.784 1.00 80.44 182 ASP A O 1
ATOM 1448 N N . PRO A 1 183 ? -1.944 -23.650 4.197 1.00 73.38 183 PRO A N 1
ATOM 1449 C CA . PRO A 1 183 ? -0.759 -24.476 3.975 1.00 73.38 183 PRO A CA 1
ATOM 1450 C C . PRO A 1 183 ? 0.364 -23.749 3.225 1.00 73.38 183 PRO A C 1
ATOM 1452 O O . PRO A 1 183 ? 1.445 -24.321 3.060 1.00 73.38 183 PRO A O 1
ATOM 1455 N N . VAL A 1 184 ? 0.116 -22.542 2.709 1.00 73.00 184 VAL A N 1
ATOM 1456 C CA . VAL A 1 184 ? 1.118 -21.760 1.987 1.00 73.00 184 VAL A CA 1
ATOM 1457 C C . VAL A 1 184 ? 2.095 -21.139 2.982 1.00 73.00 184 VAL A C 1
ATOM 1459 O O . VAL A 1 184 ? 1.740 -20.275 3.777 1.00 73.00 184 VAL A O 1
ATOM 1462 N N . ILE A 1 185 ? 3.341 -21.605 2.911 1.00 57.47 185 ILE A N 1
ATOM 1463 C CA . ILE A 1 185 ? 4.471 -21.106 3.695 1.00 57.47 185 ILE A CA 1
ATOM 1464 C C . ILE A 1 185 ? 5.204 -20.068 2.841 1.00 57.47 185 ILE A C 1
ATOM 1466 O O . ILE A 1 185 ? 5.549 -20.364 1.694 1.00 57.47 185 ILE A O 1
ATOM 1470 N N . GLU A 1 186 ? 5.425 -18.881 3.400 1.00 53.94 186 GLU A N 1
ATOM 1471 C CA . GLU A 1 186 ? 6.326 -17.861 2.845 1.00 53.94 186 GLU A CA 1
ATOM 1472 C C . GLU A 1 186 ? 7.809 -18.219 2.980 1.00 53.94 186 GLU A C 1
ATOM 1474 O O . GLU A 1 186 ? 8.210 -18.763 4.038 1.00 53.94 186 GLU A O 1
#

Radius of gyration: 37.91 Å; Cα contacts (8 Å, |Δi|>4): 106; chains: 1; bounding box: 66×114×53 Å

Secondary structure (DSSP, 8-state):
------------------------SS---HHHHHHHHHHHHHHHHHHHHHHHHHHHHHHHHHHHHHHHHHHHHHHHHHHTT------HHHHHHHHHHHH-TTS-HHHHHHHHHHHHTS-HHHHHHHHHHHHHHHT-GGGHHHHHHHHH-TTS-HHHHHHHHHHHHHHT-GGGHHHHHHHTT-S---

pLDDT: mean 73.7, std 19.23, range [29.91, 96.75]

Nearest PDB structures (foldseek):
  4d4z-assembly1_A  TM=6.358E-01  e=1.479E-08  Homo sapiens
  7ujd-assembly1_A  TM=6.063E-01  e=6.987E+00  Homo sapiens
  7uih-assembly1_A  TM=5.496E-01  e=7.757E+00  Homo sapiens
  8sw1-assembly1_A  TM=4.439E-01  e=6.987E+00  Homo sapiens
  3d9n-assembly1_A  TM=2.565E-01  e=6.987E+00  Homo sapiens

Solvent-accessible surface area (backbone atoms only — not comparable to full-atom values): 11082 Å² total; per-residue (Å²): 136,84,83,80,88,81,85,89,81,84,88,77,89,85,82,87,86,80,89,88,80,86,88,73,76,100,67,81,51,76,68,55,50,55,48,50,54,49,52,51,51,52,48,52,50,51,52,52,52,52,53,51,51,53,54,50,53,52,50,50,53,49,52,51,53,51,48,53,49,52,52,49,60,45,46,63,59,39,58,78,66,53,80,59,77,75,50,69,69,60,53,50,52,39,37,55,46,49,70,38,85,88,50,55,67,70,60,28,52,49,33,52,58,56,45,70,74,48,58,69,64,65,33,50,22,41,49,29,41,44,46,11,77,64,46,45,76,86,46,47,69,58,33,52,53,47,47,70,37,83,88,52,57,60,66,36,24,49,30,15,50,51,14,52,57,59,42,64,54,76,84,50,50,66,58,53,59,63,57,71,71,53,88,80,77,123

Foldseek 3Di:
DDDDDDDDDDDDDDDDDDDDDDDDDDDDDPVRVVVVVVVVVVVVVVVVVVVVVVVVVVVVVVVVVVVVVVVVVVCVVCVVVPVPQDDLVNLVVLLVQLLDPPHDPVSNVVSVVVLVPHDPLSSLLSVLLNLLSNLDCVCLVVLLVQLPDPVHDLSNNVSSLVSNVSNPDPVCVVVNVVCVPPPDDD

Sequence (186 aa):
MSRLQEEESRMSLTGDGDRGGLVLGGGWTQSEQKNREREDREREERKRKVKILEEEVRRGAKQLKEMEKSMRDLNTVTTSIILRMASEQEVAAVGKILVNPKQDLTKRFRALFTLRNLDSALLEHVLAYCLGQMQDERAIPTLDTVLKDTAQEPMVRHEAGEALGAIGNLKVLDLLKEYSEDPVIE